Protein AF-A0A7R9EFZ7-F1 (afdb_monomer_lite)

Secondary structure (DSSP, 8-state):
--EEEEETTTEEEEEETTEEEEEETTTTEEEEEEE--SS----EEEE-GGGEEEEEETTEEEEEEEEEE-SSSSS-EEEEEEEEEEE-SS-EEEEEEE--SSSS-EEEEEETTSEEEEEETTEEEEEEEBSS--TT--SEEEEE-SSGGG-EEEEE-TTS-EEEEE--S-S--SSBPEEEEE---SS--

InterPro domains:
  IPR015943 WD40/YVTN repeat-like-containing domain superfamily [G3DSA:2.130.10.10] (2-189)
  IPR036322 WD40-repeat-containing domain superfamily [SSF50978] (9-189)
  IPR051973 tRNA Anticodon Loop Methyltransferase Regulator [PTHR14344] (11-189)

Foldseek 3Di:
DWEWDDDPQFWIWIWDAQKIWIAGPVVRDTQDIDRRDDRWTWPDWDA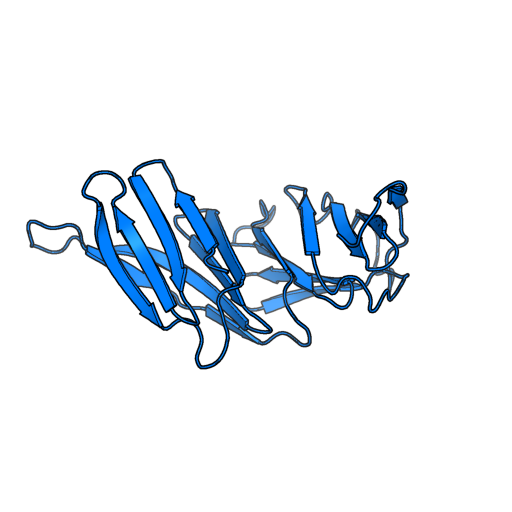DPQQKIWTFTWQKIKIWHWDFPDDDDPDTHIDTHPIAMDGHPAGWADKDWAPDPDDFTWMWTAGLQRKIFIDTSNDTDDIEHAPPSQNFLNHHKDWDDHHQQAIWIWRWGQVQKTFIWHPHDDPCPNHTYTDDIDHDGPGTD

Sequence (189 aa):
MVCYFLMNTRFGFTGNGGHIQIFDVVSSKILLEEEIFQGQRVHGIVPGPERRLAVFGGRMVSCFKLVSATENCKSASLQLCERLSLWMSDWVLALKWLEGSLGGVEMALVTSSNTVYLWKSGLELKRVPCRERCTFARYSACVSGKSWSDLVVLAGTVFREIVVWVIGEGEDVEDRPVLHRLTGHEASI

Radius of gyration: 17.7 Å; chains: 1; bounding box: 48×35×56 Å

Organism: NCBI:txid170555

Structure (mmCIF, N/CA/C/O backbone):
data_AF-A0A7R9EFZ7-F1
#
_entry.id   AF-A0A7R9EFZ7-F1
#
loop_
_atom_site.group_PDB
_atom_site.id
_atom_site.type_symbol
_atom_site.label_atom_id
_atom_site.label_alt_id
_atom_site.label_comp_id
_atom_site.label_asym_id
_atom_site.label_entity_id
_atom_site.label_seq_id
_atom_site.pdbx_PDB_ins_code
_atom_site.Cartn_x
_atom_site.Cartn_y
_atom_site.Cartn_z
_atom_site.occupancy
_atom_site.B_iso_or_equiv
_atom_site.auth_seq_id
_atom_site.auth_comp_id
_atom_site.auth_asym_id
_atom_site.auth_atom_id
_atom_site.pdbx_PDB_model_num
ATOM 1 N N . MET A 1 1 ? -11.626 12.912 -3.211 1.00 42.66 1 MET A N 1
ATOM 2 C CA . MET A 1 1 ? -11.827 11.485 -3.509 1.00 42.66 1 MET A CA 1
ATOM 3 C C . MET A 1 1 ? -12.066 10.808 -2.177 1.00 42.66 1 MET A C 1
ATOM 5 O O . MET A 1 1 ? -11.297 11.071 -1.263 1.00 42.66 1 MET A O 1
ATOM 9 N N . VAL A 1 2 ? -13.171 10.081 -2.040 1.00 46.88 2 VAL A N 1
ATOM 10 C CA . VAL A 1 2 ? -13.465 9.265 -0.856 1.00 46.88 2 VAL A CA 1
ATOM 11 C C . VAL A 1 2 ? -13.185 7.831 -1.275 1.00 46.88 2 VAL A C 1
ATOM 13 O O . VAL A 1 2 ? -13.711 7.391 -2.298 1.00 46.88 2 VAL A O 1
ATOM 16 N N . CYS A 1 3 ? -12.298 7.143 -0.565 1.00 57.91 3 CYS A N 1
ATOM 17 C CA . CYS A 1 3 ? -11.919 5.776 -0.913 1.00 57.91 3 CYS A CA 1
ATOM 18 C C . CYS A 1 3 ? -12.747 4.810 -0.078 1.00 57.91 3 CYS A C 1
ATOM 20 O O . CYS A 1 3 ? -12.689 4.887 1.146 1.00 57.91 3 CYS A O 1
ATOM 22 N N . TYR A 1 4 ? -13.492 3.921 -0.736 1.00 55.97 4 TYR A N 1
ATOM 23 C CA . TYR A 1 4 ? -14.343 2.928 -0.085 1.00 55.97 4 TYR A CA 1
ATOM 24 C C . TYR A 1 4 ? -13.805 1.519 -0.310 1.00 55.97 4 TYR A C 1
ATOM 26 O O . TYR A 1 4 ? -13.365 1.187 -1.410 1.00 55.97 4 TYR A O 1
ATOM 34 N N . PHE A 1 5 ? -13.885 0.678 0.716 1.00 60.03 5 PHE A N 1
ATOM 35 C CA . PHE A 1 5 ? -13.549 -0.737 0.609 1.00 60.03 5 PHE A CA 1
ATOM 36 C C . PHE A 1 5 ? -14.509 -1.594 1.447 1.00 60.03 5 PHE A C 1
ATOM 38 O O . PHE A 1 5 ? -14.927 -1.178 2.525 1.00 60.03 5 PHE A O 1
ATOM 45 N N . LEU A 1 6 ? -14.854 -2.797 0.974 1.00 54.59 6 LEU A N 1
ATOM 46 C CA . LEU A 1 6 ? -15.732 -3.747 1.669 1.00 54.59 6 LEU A CA 1
ATOM 47 C C . LEU A 1 6 ? -14.953 -5.002 2.073 1.00 54.59 6 LEU A C 1
ATOM 49 O O . LEU A 1 6 ? -14.480 -5.739 1.213 1.00 54.59 6 LEU A O 1
ATOM 53 N N . MET A 1 7 ? -14.865 -5.287 3.374 1.00 55.72 7 MET A N 1
ATOM 54 C CA . MET A 1 7 ? -14.265 -6.528 3.877 1.00 55.72 7 MET A CA 1
ATOM 55 C C . MET A 1 7 ? -15.364 -7.486 4.352 1.00 55.72 7 MET A C 1
ATOM 57 O O . MET A 1 7 ? -16.178 -7.143 5.212 1.00 55.72 7 MET A O 1
ATOM 61 N N . ASN A 1 8 ? -15.378 -8.705 3.803 1.00 55.97 8 ASN A N 1
ATOM 62 C CA . ASN A 1 8 ? -16.259 -9.808 4.217 1.00 55.97 8 ASN A CA 1
ATOM 63 C C . ASN A 1 8 ? -17.759 -9.453 4.306 1.00 55.97 8 ASN A C 1
ATOM 65 O O . ASN A 1 8 ? -18.466 -9.976 5.164 1.00 55.97 8 ASN A O 1
ATOM 69 N N . THR A 1 9 ? -18.265 -8.574 3.433 1.00 60.78 9 THR A N 1
ATOM 70 C CA . THR A 1 9 ? -19.697 -8.207 3.276 1.00 60.78 9 THR A CA 1
ATOM 71 C C . THR A 1 9 ? -20.402 -7.552 4.475 1.00 60.78 9 THR A C 1
ATOM 73 O O . THR A 1 9 ? -21.550 -7.141 4.338 1.00 60.78 9 THR A O 1
ATOM 76 N N . ARG A 1 10 ? -19.731 -7.386 5.625 1.00 72.94 10 ARG A N 1
ATOM 77 C CA . ARG A 1 10 ? -20.314 -6.771 6.833 1.00 72.94 10 ARG A CA 1
ATOM 78 C C . ARG A 1 10 ? -19.683 -5.435 7.211 1.00 72.94 10 ARG A C 1
ATOM 80 O O . ARG A 1 10 ? -20.385 -4.577 7.728 1.00 72.94 10 ARG A O 1
ATOM 87 N N . PHE A 1 11 ? -18.390 -5.239 6.955 1.00 79.69 11 PHE A N 1
ATOM 88 C CA . PHE A 1 11 ? -17.694 -4.004 7.324 1.00 79.69 11 PHE A CA 1
ATOM 89 C C . PHE A 1 11 ? -17.284 -3.214 6.083 1.00 79.69 11 PHE A C 1
ATOM 91 O O . PHE A 1 11 ? -16.647 -3.752 5.171 1.00 79.69 11 PHE A O 1
ATOM 98 N N . GLY A 1 12 ? -17.652 -1.937 6.069 1.00 84.38 12 GLY A N 1
ATOM 99 C CA . GLY A 1 12 ? -17.217 -0.953 5.092 1.00 84.38 12 GLY A CA 1
ATOM 100 C C . GLY A 1 12 ? -16.172 -0.023 5.696 1.00 84.38 12 GLY A C 1
ATOM 101 O O . GLY A 1 12 ? -16.269 0.366 6.858 1.00 84.38 12 GLY A O 1
ATOM 102 N N . PHE A 1 13 ? -15.170 0.324 4.901 1.00 86.88 13 PHE A N 1
ATOM 103 C CA . PHE A 1 13 ? -14.102 1.251 5.254 1.00 86.88 13 PHE A CA 1
ATOM 104 C C . PHE A 1 13 ? -14.206 2.460 4.343 1.00 86.88 13 PHE A C 1
ATOM 106 O O . PHE A 1 13 ? -14.414 2.302 3.139 1.00 86.88 13 PHE A O 1
ATOM 113 N N . THR A 1 14 ? -14.043 3.652 4.902 1.00 88.69 14 THR A N 1
ATOM 114 C CA . THR A 1 14 ? -14.005 4.899 4.141 1.00 88.69 14 THR A CA 1
ATOM 115 C C . THR A 1 14 ? -12.869 5.791 4.620 1.00 88.69 14 THR A C 1
ATOM 117 O O . THR A 1 14 ? -12.623 5.901 5.819 1.00 88.69 14 THR A O 1
ATOM 120 N N . GLY A 1 15 ? -12.159 6.413 3.680 1.00 87.00 15 GLY A N 1
ATOM 121 C CA . GLY A 1 15 ? -11.160 7.443 3.961 1.00 87.00 15 GLY A CA 1
ATOM 122 C C . GLY A 1 15 ? -11.726 8.836 3.696 1.00 87.00 15 GLY A C 1
ATOM 123 O O . GLY A 1 15 ? -12.055 9.147 2.550 1.00 87.00 15 GLY A O 1
ATOM 124 N N . ASN A 1 16 ? -11.809 9.685 4.725 1.00 86.56 16 ASN A N 1
ATOM 125 C CA . ASN A 1 16 ? -12.244 11.078 4.606 1.00 86.56 16 ASN A CA 1
ATOM 126 C C . ASN A 1 16 ? -11.148 12.030 5.101 1.00 86.56 16 ASN A C 1
ATOM 128 O O . ASN A 1 16 ? -10.863 12.129 6.295 1.00 86.56 16 ASN A O 1
ATOM 132 N N . GLY A 1 17 ? -10.499 12.733 4.169 1.00 87.81 17 GLY A N 1
ATOM 133 C CA . GLY A 1 17 ? -9.306 13.507 4.501 1.00 87.81 17 GLY A CA 1
ATOM 134 C C . GLY A 1 17 ? -8.240 12.580 5.086 1.00 87.81 17 GLY A C 1
ATOM 135 O O . GLY A 1 17 ? -7.936 11.560 4.477 1.00 87.81 17 GLY A O 1
ATOM 136 N N . GLY A 1 18 ? -7.691 12.920 6.250 1.00 88.19 18 GLY A N 1
ATOM 137 C CA . GLY A 1 18 ? -6.741 12.077 6.987 1.00 88.19 18 GLY A CA 1
ATOM 138 C C . GLY A 1 18 ? -7.370 11.037 7.920 1.00 88.19 18 GLY A C 1
ATOM 139 O O . GLY A 1 18 ? -6.641 10.339 8.622 1.00 88.19 18 GLY A O 1
ATOM 140 N N . HIS A 1 19 ? -8.698 10.925 7.945 1.00 90.25 19 HIS A N 1
ATOM 141 C CA . HIS A 1 19 ? -9.425 10.043 8.854 1.00 90.25 19 HIS A CA 1
ATOM 142 C C . HIS A 1 19 ? -9.866 8.770 8.140 1.00 90.25 19 HIS A C 1
ATOM 144 O O . HIS A 1 19 ? -10.190 8.792 6.948 1.00 90.25 19 HIS A O 1
ATOM 150 N N . ILE A 1 20 ? -9.918 7.671 8.887 1.00 90.81 20 ILE A N 1
ATOM 151 C CA . ILE A 1 20 ? -10.590 6.445 8.471 1.00 90.81 20 ILE A CA 1
ATOM 152 C C . ILE A 1 20 ? -11.848 6.253 9.308 1.00 90.81 20 ILE A C 1
ATOM 154 O O . ILE A 1 20 ? -11.827 6.435 10.524 1.00 90.81 20 ILE A O 1
ATOM 158 N N . GLN A 1 21 ? -12.936 5.858 8.658 1.00 89.44 21 GLN A N 1
ATOM 159 C CA . GLN A 1 21 ? -14.150 5.428 9.338 1.00 89.44 21 GLN A CA 1
ATOM 160 C C . GLN A 1 21 ? -14.466 3.991 8.933 1.00 89.44 21 GLN A C 1
ATOM 162 O O . GLN A 1 21 ? -14.365 3.617 7.761 1.00 89.44 21 GLN A O 1
ATOM 167 N N . ILE A 1 22 ? -14.855 3.186 9.916 1.00 87.88 22 ILE A N 1
ATOM 168 C CA . ILE A 1 22 ? -15.321 1.815 9.731 1.00 87.88 22 ILE A CA 1
ATOM 169 C C . ILE A 1 22 ? -16.792 1.789 10.105 1.00 87.88 22 ILE A C 1
ATOM 171 O O . ILE A 1 22 ? -17.162 2.207 11.202 1.00 87.88 22 ILE A O 1
ATOM 175 N N . PHE A 1 23 ? -17.633 1.281 9.216 1.00 86.38 23 PHE A N 1
ATOM 176 C CA . PHE A 1 23 ? -19.066 1.163 9.440 1.00 86.38 23 PHE A CA 1
ATOM 177 C C . PHE A 1 23 ? -19.543 -0.267 9.209 1.00 86.38 23 PHE A C 1
ATOM 179 O O . PHE A 1 23 ? -18.989 -1.016 8.403 1.00 86.38 23 PHE A O 1
ATOM 186 N N . ASP A 1 24 ? -20.583 -0.655 9.935 1.00 83.81 24 ASP A N 1
ATOM 187 C CA . ASP A 1 24 ? -21.330 -1.872 9.649 1.00 83.81 24 ASP A CA 1
ATOM 188 C C . ASP A 1 24 ? -22.277 -1.593 8.483 1.00 83.81 24 ASP A C 1
ATOM 190 O O . ASP A 1 24 ? -23.144 -0.724 8.567 1.00 83.81 24 ASP A O 1
ATOM 194 N N . VAL A 1 25 ? -22.105 -2.329 7.390 1.00 83.19 25 VAL A N 1
ATOM 195 C CA . VAL A 1 25 ? -22.898 -2.177 6.165 1.00 83.19 25 VAL A CA 1
ATOM 196 C C . VAL A 1 25 ? -24.367 -2.504 6.430 1.00 83.19 25 VAL A C 1
ATOM 198 O O . VAL A 1 25 ? -25.248 -1.872 5.856 1.00 83.19 25 VAL A O 1
ATOM 201 N N . VAL A 1 26 ? -24.646 -3.457 7.324 1.00 82.19 26 VAL A N 1
ATOM 202 C CA . VAL A 1 26 ? -26.013 -3.923 7.591 1.00 82.19 26 VAL A CA 1
ATOM 203 C C . VAL A 1 26 ? -26.770 -2.919 8.452 1.00 82.19 26 VAL A C 1
ATOM 205 O O . VAL A 1 26 ? -27.906 -2.571 8.144 1.00 82.19 26 VAL A O 1
ATOM 208 N N . SER A 1 27 ? -26.151 -2.433 9.530 1.00 80.75 27 SER A N 1
ATOM 209 C CA . SER A 1 27 ? -26.792 -1.463 10.426 1.00 80.75 27 SER A CA 1
ATOM 210 C C . SER A 1 27 ? -26.603 -0.004 9.998 1.00 80.75 27 SER A C 1
ATOM 212 O O . SER A 1 27 ? -27.230 0.877 10.583 1.00 80.75 27 SER A O 1
ATOM 214 N N . SER A 1 28 ? -25.758 0.259 8.992 1.00 80.75 28 SER A N 1
ATOM 215 C CA . SER A 1 28 ? -25.349 1.602 8.547 1.00 80.75 28 SER A CA 1
ATOM 216 C C . SER A 1 28 ? -24.788 2.480 9.675 1.00 80.75 28 SER A C 1
ATOM 218 O O . SER A 1 28 ? -24.820 3.708 9.597 1.00 80.75 28 SER A O 1
ATOM 220 N N . LYS A 1 29 ? -24.282 1.863 10.751 1.00 84.25 29 LYS A N 1
ATOM 221 C CA . LYS A 1 29 ? -23.704 2.566 11.900 1.00 84.25 29 LYS A CA 1
ATOM 222 C C . LYS A 1 29 ? -22.192 2.630 11.777 1.00 84.25 29 LYS A C 1
ATOM 224 O O . LYS A 1 29 ? -21.545 1.624 11.486 1.00 84.25 29 LYS A O 1
ATOM 229 N N . ILE A 1 30 ? -21.637 3.804 12.066 1.00 84.94 30 ILE A N 1
ATOM 230 C CA . ILE A 1 30 ? -20.195 3.982 12.238 1.00 84.94 30 ILE A CA 1
ATOM 231 C C . ILE A 1 30 ? -19.791 3.267 13.528 1.00 84.94 30 ILE A C 1
ATOM 233 O O . ILE A 1 30 ? -20.359 3.510 14.592 1.00 84.94 30 ILE A O 1
ATOM 237 N N . LEU A 1 31 ? -18.842 2.347 13.406 1.00 86.19 31 LEU A N 1
ATOM 238 C CA . LEU A 1 31 ? -18.291 1.562 14.506 1.00 86.19 31 LEU A CA 1
ATOM 239 C C . LEU A 1 31 ? -16.998 2.169 15.047 1.00 86.19 31 LEU A C 1
ATOM 241 O O . LEU A 1 31 ? -16.704 2.013 16.229 1.00 86.19 31 LEU A O 1
ATOM 245 N N . LEU A 1 32 ? -16.224 2.819 14.177 1.00 87.12 32 LEU A N 1
ATOM 246 C CA . LEU A 1 32 ? -14.952 3.444 14.511 1.00 87.12 32 LEU A CA 1
ATOM 247 C C . LEU A 1 32 ? -14.705 4.640 13.594 1.00 87.12 32 LEU A C 1
ATOM 249 O O . LEU A 1 32 ? -14.965 4.562 12.394 1.00 87.12 32 LEU A O 1
ATOM 253 N N . GLU A 1 33 ? -14.139 5.700 14.154 1.00 90.44 33 GLU A N 1
ATOM 254 C CA . GLU A 1 33 ? -13.560 6.823 13.426 1.00 90.44 33 GLU A CA 1
ATOM 255 C C . GLU A 1 33 ? -12.230 7.191 14.085 1.00 90.44 33 GLU A C 1
ATOM 257 O O . GLU A 1 33 ? -12.174 7.373 15.301 1.00 90.44 33 GLU A O 1
ATOM 262 N N . GLU A 1 34 ? -11.157 7.255 13.298 1.00 89.75 34 GLU A N 1
ATOM 263 C CA . GLU A 1 34 ? -9.815 7.542 13.807 1.00 89.75 34 GLU A CA 1
ATOM 264 C C . GLU A 1 34 ? -9.014 8.395 12.816 1.00 89.75 34 GLU A C 1
ATOM 266 O O . GLU A 1 34 ? -9.059 8.181 11.600 1.00 89.75 34 GLU A O 1
ATOM 271 N N . GLU A 1 35 ? -8.258 9.365 13.335 1.00 91.06 35 GLU A N 1
ATOM 272 C CA . GLU A 1 35 ? -7.315 10.148 12.538 1.00 91.06 35 GLU A CA 1
ATOM 273 C C . GLU A 1 35 ? -6.034 9.341 12.284 1.00 91.06 35 GLU A C 1
ATOM 275 O O . GLU A 1 35 ? -5.225 9.074 13.179 1.00 91.06 35 GLU A O 1
ATOM 280 N N . ILE A 1 36 ? -5.826 8.964 11.024 1.00 90.94 36 ILE A N 1
ATOM 281 C CA . ILE A 1 36 ? -4.653 8.201 10.603 1.00 90.94 36 ILE A CA 1
ATOM 282 C C . ILE A 1 36 ? -3.529 9.141 10.175 1.00 90.94 36 ILE A C 1
ATOM 284 O O . ILE A 1 36 ? -2.375 8.928 10.541 1.00 90.94 36 ILE A O 1
ATOM 288 N N . PHE A 1 37 ? -3.843 10.200 9.435 1.00 89.50 37 PHE A N 1
ATOM 289 C CA . PHE A 1 37 ? -2.849 11.082 8.838 1.00 89.50 37 PHE A CA 1
ATOM 290 C C . PHE A 1 37 ? -3.097 12.545 9.190 1.00 89.50 37 PHE A C 1
ATOM 292 O O . PHE A 1 37 ? -4.068 13.143 8.735 1.00 89.50 37 PHE A O 1
ATOM 299 N N . GLN A 1 38 ? -2.148 13.163 9.893 1.00 84.06 38 GLN A N 1
ATOM 300 C CA . GLN A 1 38 ? -2.175 14.606 10.118 1.00 84.06 38 GLN A CA 1
ATOM 301 C C . GLN A 1 38 ? -1.754 15.340 8.838 1.00 84.06 38 GLN A C 1
ATOM 303 O O . GLN A 1 38 ? -0.616 15.237 8.381 1.00 84.06 38 GLN A O 1
ATOM 308 N N . GLY A 1 39 ? -2.693 16.063 8.223 1.00 82.25 39 GLY A N 1
ATOM 309 C CA . GLY A 1 39 ? -2.424 16.925 7.065 1.00 82.25 39 GLY A CA 1
ATOM 310 C C . GLY A 1 39 ? -2.213 16.212 5.721 1.00 82.25 39 GLY A C 1
ATOM 311 O O . GLY A 1 39 ? -1.873 16.873 4.740 1.00 82.25 39 GLY A O 1
ATOM 312 N N . GLN A 1 40 ? -2.428 14.895 5.631 1.00 83.94 40 GLN A N 1
ATOM 313 C CA . GLN A 1 40 ? -2.447 14.154 4.359 1.00 83.94 40 GLN A CA 1
ATOM 314 C C . GLN A 1 40 ? -3.792 13.458 4.174 1.00 83.94 40 GLN A C 1
ATOM 316 O O . GLN A 1 40 ? -4.447 13.083 5.142 1.00 83.94 40 GLN A O 1
ATOM 321 N N . ARG A 1 41 ? -4.209 13.279 2.918 1.00 88.06 41 ARG A N 1
ATOM 322 C CA . ARG A 1 41 ? -5.448 12.565 2.601 1.00 88.06 41 ARG A CA 1
ATOM 323 C C . ARG A 1 41 ? -5.173 11.078 2.423 1.00 88.06 41 ARG A C 1
ATOM 325 O O . ARG A 1 41 ? -4.174 10.711 1.814 1.00 88.06 41 ARG A O 1
ATOM 332 N N . VAL A 1 42 ? -6.083 10.237 2.897 1.00 89.81 42 VAL A N 1
ATOM 333 C CA . VAL A 1 42 ? -6.114 8.809 2.589 1.00 89.81 42 VAL A CA 1
ATOM 334 C C . VAL A 1 42 ? -6.379 8.642 1.093 1.00 89.81 42 VAL A C 1
ATOM 336 O O . VAL A 1 42 ? -7.365 9.157 0.567 1.00 89.81 42 VAL A O 1
ATOM 339 N N . HIS A 1 43 ? -5.476 7.948 0.406 1.00 88.81 43 HIS A N 1
ATOM 340 C CA . HIS A 1 43 ? -5.564 7.639 -1.023 1.00 88.81 43 HIS A CA 1
ATOM 341 C C . HIS A 1 43 ? -5.982 6.190 -1.268 1.00 88.81 43 HIS A C 1
ATOM 343 O O . HIS A 1 43 ? -6.624 5.902 -2.272 1.00 88.81 43 HIS A O 1
ATOM 349 N N . GLY A 1 44 ? -5.659 5.278 -0.353 1.00 88.31 44 GLY A N 1
ATOM 350 C CA . GLY A 1 44 ? -6.049 3.883 -0.481 1.00 88.31 44 GLY A CA 1
ATOM 351 C C . GLY A 1 44 ? -6.114 3.165 0.856 1.00 88.31 44 GLY A C 1
ATOM 352 O O . GLY A 1 44 ? -5.405 3.500 1.806 1.00 88.31 44 GLY A O 1
ATOM 353 N N . ILE A 1 45 ? -7.002 2.176 0.905 1.00 91.50 45 ILE A N 1
ATOM 354 C CA . ILE A 1 45 ? -7.227 1.287 2.040 1.00 91.50 45 ILE A CA 1
ATOM 355 C C . ILE A 1 45 ? -7.169 -0.135 1.486 1.00 91.50 45 ILE A C 1
ATOM 357 O O . ILE A 1 45 ? -7.900 -0.463 0.553 1.00 91.50 45 ILE A O 1
ATOM 361 N N . VAL A 1 46 ? -6.290 -0.966 2.039 1.00 90.56 46 VAL A N 1
ATOM 362 C CA . VAL A 1 46 ? -6.020 -2.319 1.551 1.00 90.56 46 VAL A CA 1
ATOM 363 C C . VAL A 1 46 ? -6.122 -3.291 2.727 1.00 90.56 46 VAL A C 1
ATOM 365 O O . VAL A 1 46 ? -5.248 -3.277 3.604 1.00 90.56 46 VAL A O 1
ATOM 368 N N . PRO A 1 47 ? -7.159 -4.143 2.794 1.00 88.12 47 PRO A N 1
ATOM 369 C CA . PRO A 1 47 ? -7.211 -5.186 3.810 1.00 88.12 47 PRO A CA 1
ATOM 370 C C . PRO A 1 47 ? -6.133 -6.233 3.546 1.00 88.12 47 PRO A C 1
ATOM 372 O O . PRO A 1 47 ? -5.816 -6.560 2.402 1.00 88.12 47 PRO A O 1
ATOM 375 N N . GLY A 1 48 ? -5.591 -6.766 4.625 1.00 85.62 48 GLY A N 1
ATOM 376 C CA . GLY A 1 48 ? -4.559 -7.783 4.612 1.00 85.62 48 GLY A CA 1
ATOM 377 C C . GLY A 1 48 ? -4.979 -9.051 5.340 1.00 85.62 48 GLY A C 1
ATOM 378 O O . GLY A 1 48 ? -6.096 -9.152 5.865 1.00 85.62 48 GLY A O 1
ATO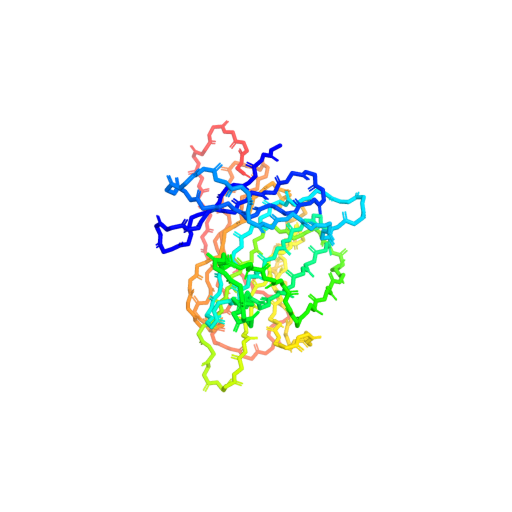M 379 N N . PRO A 1 49 ? -4.067 -10.032 5.396 1.00 83.88 49 PRO A N 1
ATOM 380 C CA . PRO A 1 49 ? -4.262 -11.234 6.193 1.00 83.88 49 PRO A CA 1
ATOM 381 C C . PRO A 1 49 ? -4.423 -10.892 7.684 1.00 83.88 49 PRO A C 1
ATOM 383 O O . PRO A 1 49 ? -4.058 -9.810 8.140 1.00 83.88 49 PRO A O 1
ATOM 386 N N . GLU A 1 50 ? -4.994 -11.821 8.456 1.00 82.62 50 GLU A N 1
ATOM 387 C CA . GLU A 1 50 ? -5.113 -11.710 9.923 1.00 82.62 50 GLU A CA 1
ATOM 388 C C . GLU A 1 50 ? -5.836 -10.443 10.424 1.00 82.62 50 GLU A C 1
ATOM 390 O O . GLU A 1 50 ? -5.522 -9.910 11.489 1.00 82.62 50 GLU A O 1
ATOM 395 N N . ARG A 1 51 ? -6.825 -9.954 9.659 1.00 83.50 51 ARG A N 1
ATOM 396 C CA . ARG A 1 51 ? -7.560 -8.705 9.947 1.00 83.50 51 ARG A CA 1
ATOM 397 C C . ARG A 1 51 ? -6.654 -7.473 9.997 1.00 83.50 51 ARG A C 1
ATOM 399 O O . ARG A 1 51 ? -6.970 -6.495 10.677 1.00 83.50 51 ARG A O 1
ATOM 406 N N . ARG A 1 52 ? -5.526 -7.503 9.290 1.00 87.50 52 ARG A N 1
ATOM 407 C CA . ARG A 1 52 ? -4.694 -6.318 9.120 1.00 87.50 52 ARG A CA 1
ATOM 408 C C . ARG A 1 52 ? -5.307 -5.379 8.097 1.00 87.50 52 ARG A C 1
ATOM 410 O O . ARG A 1 52 ? -6.013 -5.795 7.182 1.00 87.50 52 ARG A O 1
ATOM 417 N N . LEU A 1 53 ? -5.030 -4.101 8.270 1.00 89.81 53 LEU A N 1
ATOM 418 C CA . LEU A 1 53 ? -5.479 -3.037 7.394 1.00 89.81 53 LEU A CA 1
ATOM 419 C C . LEU A 1 53 ? -4.298 -2.124 7.122 1.00 89.81 53 LEU A C 1
ATOM 421 O O . LEU A 1 53 ? -3.677 -1.638 8.064 1.00 89.81 53 LEU A O 1
ATOM 425 N N . ALA A 1 54 ? -3.993 -1.895 5.852 1.00 91.12 54 ALA A N 1
ATOM 426 C CA . ALA A 1 54 ? -3.015 -0.905 5.445 1.00 91.12 54 ALA A CA 1
ATOM 427 C C . ALA A 1 54 ? -3.749 0.278 4.834 1.00 91.12 54 ALA A C 1
ATOM 429 O O . ALA A 1 54 ? -4.668 0.122 4.033 1.00 91.12 54 ALA A O 1
ATOM 430 N N . VAL A 1 55 ? -3.330 1.468 5.222 1.00 92.69 55 VAL A N 1
ATOM 431 C CA . VAL A 1 55 ? -3.860 2.741 4.760 1.00 92.69 55 VAL A CA 1
ATOM 432 C C . VAL A 1 55 ? -2.677 3.527 4.231 1.00 92.69 55 VAL A C 1
ATOM 434 O O . VAL A 1 55 ? -1.645 3.603 4.893 1.00 92.69 55 VAL A O 1
ATOM 437 N N . PHE A 1 56 ? -2.796 4.102 3.042 1.00 92.56 56 PHE A N 1
ATOM 438 C CA . PHE A 1 56 ? -1.743 4.938 2.474 1.00 92.56 56 PHE A CA 1
ATOM 439 C C . PHE A 1 56 ? -2.312 6.239 1.923 1.00 92.56 56 PHE A C 1
ATOM 441 O O . PHE A 1 56 ? -3.471 6.311 1.506 1.00 92.56 56 PHE A O 1
ATOM 448 N N . GLY A 1 57 ? -1.502 7.290 1.969 1.00 90.00 57 GLY A N 1
ATOM 449 C CA . GLY A 1 57 ? -1.910 8.643 1.623 1.00 90.00 57 GLY A CA 1
ATOM 450 C C . GLY A 1 57 ? -0.713 9.572 1.508 1.00 90.00 57 GLY A C 1
ATOM 451 O O . GLY A 1 57 ? 0.076 9.697 2.446 1.00 90.00 57 GLY A O 1
ATOM 452 N N . GLY A 1 58 ? -0.551 10.210 0.347 1.00 88.62 58 GLY A N 1
ATOM 453 C CA . GLY A 1 58 ? 0.648 10.993 0.050 1.00 88.62 58 GLY A CA 1
ATOM 454 C C . GLY A 1 58 ? 1.914 10.156 0.253 1.00 88.62 58 GLY A C 1
ATOM 455 O O . GLY A 1 58 ? 2.105 9.152 -0.424 1.00 88.62 58 GLY A O 1
ATOM 456 N N . ARG A 1 59 ? 2.766 10.555 1.202 1.00 91.38 59 ARG A N 1
ATOM 457 C CA . ARG A 1 59 ? 4.026 9.865 1.553 1.00 91.38 59 ARG A CA 1
ATOM 458 C C . ARG A 1 59 ? 3.912 8.965 2.784 1.00 91.38 59 ARG A C 1
ATOM 460 O O . ARG A 1 59 ? 4.920 8.428 3.230 1.00 91.38 59 ARG A O 1
ATOM 467 N N . MET A 1 60 ? 2.723 8.834 3.363 1.00 91.75 60 MET A N 1
ATOM 468 C CA . MET A 1 60 ? 2.514 8.072 4.588 1.00 91.75 60 MET A CA 1
ATOM 469 C C . MET A 1 60 ? 1.839 6.735 4.309 1.00 91.75 60 MET A C 1
ATOM 471 O O . MET A 1 60 ? 0.912 6.643 3.501 1.00 91.75 60 MET A O 1
ATOM 475 N N . VAL A 1 61 ? 2.290 5.709 5.024 1.00 92.50 61 VAL A N 1
ATOM 476 C CA . VAL A 1 61 ? 1.658 4.389 5.082 1.00 92.50 61 VAL A CA 1
ATOM 477 C C . VAL A 1 61 ? 1.462 4.035 6.545 1.00 92.50 61 VAL A C 1
ATOM 479 O O . VAL A 1 61 ? 2.412 4.088 7.318 1.00 92.50 61 VAL A O 1
ATOM 482 N N . SER A 1 62 ? 0.254 3.652 6.933 1.00 91.94 62 SER A N 1
ATOM 483 C CA . SER A 1 62 ? -0.042 3.155 8.271 1.00 91.94 62 SER A CA 1
ATOM 484 C C . SER A 1 62 ? -0.711 1.792 8.193 1.00 91.94 62 SER A C 1
ATOM 486 O O . SER A 1 62 ? -1.656 1.594 7.436 1.00 91.94 62 SER A O 1
ATOM 488 N N . CYS A 1 63 ? -0.216 0.849 8.984 1.00 91.31 63 CYS A N 1
ATOM 489 C CA . CYS A 1 63 ? -0.755 -0.495 9.111 1.00 91.31 63 CYS A CA 1
ATOM 490 C C . CYS A 1 63 ? -1.302 -0.707 10.515 1.00 91.31 63 CYS A C 1
ATOM 492 O O . CYS A 1 63 ? -0.707 -0.258 11.492 1.00 91.31 63 CYS A O 1
ATOM 494 N N . PHE A 1 64 ? -2.410 -1.427 10.594 1.00 90.50 64 PHE A N 1
ATOM 495 C CA . PHE A 1 64 ? -3.143 -1.690 11.822 1.00 90.50 64 PHE A CA 1
ATOM 496 C C . PHE A 1 64 ? -3.612 -3.133 11.844 1.00 90.50 64 PHE A C 1
ATOM 498 O O . PHE A 1 64 ? -3.775 -3.763 10.796 1.00 90.50 64 PHE A O 1
ATOM 505 N N . LYS A 1 65 ? -3.903 -3.636 13.036 1.00 88.19 65 LYS A N 1
ATOM 506 C CA . LYS A 1 65 ? -4.659 -4.864 13.245 1.00 88.19 65 LYS A CA 1
ATOM 507 C C . LYS A 1 65 ? -6.035 -4.507 13.780 1.00 88.19 65 LYS A C 1
ATOM 509 O O . LYS A 1 65 ? -6.149 -3.839 14.805 1.00 88.19 65 LYS A O 1
ATOM 514 N N . LEU A 1 66 ? -7.072 -4.957 13.085 1.00 86.44 66 LEU A N 1
ATOM 515 C CA . LEU A 1 66 ? -8.449 -4.748 13.500 1.00 86.44 66 LEU A CA 1
ATOM 516 C C . LEU A 1 66 ? -8.831 -5.791 14.555 1.00 86.44 66 LEU A C 1
ATOM 518 O O . LEU A 1 66 ? -8.924 -6.990 14.267 1.00 86.44 66 LEU A O 1
ATOM 522 N N . VAL A 1 67 ? -9.075 -5.325 15.775 1.00 85.12 67 VAL A N 1
ATOM 523 C CA . VAL A 1 67 ? -9.472 -6.157 16.912 1.00 85.12 67 VAL A CA 1
ATOM 524 C C . VAL A 1 67 ? -10.918 -5.843 17.278 1.00 85.12 67 VAL A C 1
ATOM 526 O O . VAL A 1 67 ? -11.341 -4.689 17.291 1.00 85.12 67 VAL A O 1
ATOM 529 N N . SER A 1 68 ? -11.697 -6.890 17.553 1.00 79.31 68 SER A N 1
ATOM 530 C CA . SER A 1 68 ? -13.016 -6.728 18.160 1.00 79.31 68 SER A CA 1
ATOM 531 C C . SER A 1 68 ? -12.808 -6.644 19.663 1.00 79.31 68 SER A C 1
ATOM 533 O O . SER A 1 68 ? -12.382 -7.624 20.269 1.00 79.31 68 SER A O 1
ATOM 535 N N . ALA A 1 69 ? -13.100 -5.497 20.260 1.00 64.31 69 ALA A N 1
ATOM 536 C CA . ALA A 1 69 ? -13.134 -5.362 21.703 1.00 64.31 69 ALA A CA 1
ATOM 537 C C . ALA A 1 69 ? -14.434 -6.010 22.200 1.00 64.31 69 ALA A C 1
ATOM 539 O O . ALA A 1 69 ? -15.519 -5.434 22.141 1.00 64.31 69 ALA A O 1
ATOM 540 N N . THR A 1 70 ? -14.338 -7.265 22.629 1.00 56.25 70 THR A N 1
ATOM 541 C CA . THR A 1 70 ? -15.402 -7.937 23.378 1.00 56.25 70 THR A CA 1
ATOM 542 C C . THR A 1 70 ? -14.928 -8.165 24.797 1.00 56.25 70 THR A C 1
ATOM 544 O O . THR A 1 70 ? -14.502 -9.261 25.141 1.00 56.25 70 THR A O 1
ATOM 547 N N . GLU A 1 71 ? -15.039 -7.129 25.620 1.00 45.47 71 GLU A N 1
ATOM 548 C CA . GLU A 1 71 ? -15.038 -7.279 27.070 1.00 45.47 71 GLU A CA 1
ATOM 549 C C . GLU A 1 71 ? -16.310 -6.605 27.613 1.00 45.47 71 GLU A C 1
ATOM 551 O O . GLU A 1 71 ? -16.459 -5.388 27.645 1.00 45.47 71 GLU A O 1
ATOM 556 N N . ASN A 1 72 ? -17.277 -7.451 27.978 1.00 42.44 72 ASN A N 1
ATOM 557 C CA . ASN A 1 72 ? -18.424 -7.183 28.856 1.00 42.44 72 ASN A CA 1
ATOM 558 C C . ASN A 1 72 ? -19.624 -6.319 28.418 1.00 42.44 72 ASN A C 1
ATOM 560 O O . ASN A 1 72 ? -20.578 -6.256 29.193 1.00 42.44 72 ASN A O 1
ATOM 564 N N . CYS A 1 73 ? -19.706 -5.750 27.212 1.00 38.38 73 CYS A N 1
ATOM 565 C CA . CYS A 1 73 ? -20.898 -4.976 26.816 1.00 38.38 73 CYS A CA 1
ATOM 566 C C . CYS A 1 73 ? -21.512 -5.425 25.483 1.00 38.38 73 CYS A C 1
ATOM 568 O O . CYS A 1 73 ? -20.822 -5.775 24.535 1.00 38.38 73 CYS A O 1
ATOM 570 N N . LYS A 1 74 ? -22.849 -5.390 25.424 1.00 44.44 74 LYS A N 1
ATOM 571 C CA . LYS A 1 74 ? -23.764 -5.881 24.370 1.00 44.44 74 LYS A CA 1
ATOM 572 C C . LYS A 1 74 ? -23.609 -5.240 22.970 1.00 44.44 74 LYS A C 1
ATOM 574 O O . LYS A 1 74 ? -24.481 -5.425 22.126 1.00 44.44 74 LYS A O 1
ATOM 579 N N . SER A 1 75 ? -22.513 -4.533 22.708 1.00 53.62 75 SER A N 1
ATOM 580 C CA . SER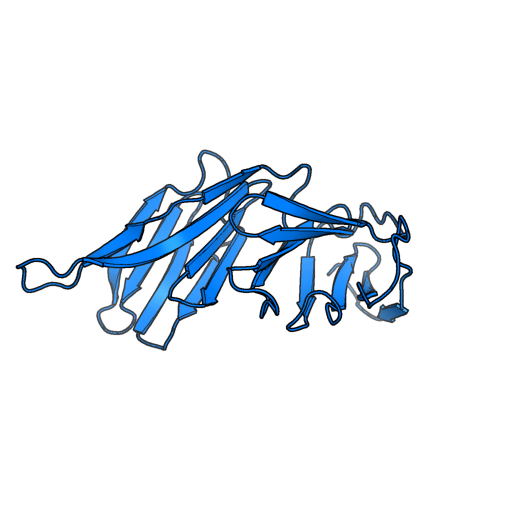 A 1 75 ? -22.165 -3.954 21.410 1.00 53.62 75 SER A CA 1
ATOM 581 C C . SER A 1 75 ? -20.709 -4.282 21.103 1.00 53.62 75 SER A C 1
ATOM 583 O O . SER A 1 75 ? -19.822 -3.864 21.839 1.00 53.62 75 SER A O 1
ATOM 585 N N . ALA A 1 76 ? -20.463 -5.025 20.023 1.00 59.25 76 ALA A N 1
ATOM 586 C CA . ALA A 1 76 ? -19.110 -5.270 19.536 1.00 59.25 76 ALA A CA 1
ATOM 587 C C . ALA A 1 76 ? -18.495 -3.938 19.079 1.00 59.25 76 ALA A C 1
ATOM 589 O O . ALA A 1 76 ? -18.930 -3.377 18.073 1.00 59.25 76 ALA A O 1
ATOM 590 N N . SER A 1 77 ? -17.520 -3.418 19.824 1.00 72.19 77 SER A N 1
ATOM 591 C CA . SER A 1 77 ? -16.722 -2.269 19.400 1.00 72.19 77 SER A CA 1
ATOM 592 C C . SER A 1 77 ? -15.490 -2.753 18.636 1.00 72.19 77 SER A C 1
ATOM 594 O O . SER A 1 77 ? -14.925 -3.810 18.925 1.00 72.19 77 SER A O 1
ATOM 596 N N . LEU A 1 78 ? -15.095 -2.006 17.607 1.00 81.31 78 LEU A N 1
ATOM 597 C CA . LEU A 1 78 ? -13.877 -2.264 16.843 1.00 81.31 78 LEU A CA 1
ATOM 598 C C . LEU A 1 78 ? -12.779 -1.318 17.315 1.00 81.31 78 LEU A C 1
ATOM 600 O O . LEU A 1 78 ? -13.052 -0.165 17.637 1.00 81.31 78 LEU A O 1
ATOM 604 N N . GLN A 1 79 ? -11.544 -1.803 17.334 1.00 85.75 79 GLN A N 1
ATOM 605 C CA . GLN A 1 79 ? -10.363 -1.007 17.646 1.00 85.75 79 GLN A CA 1
ATOM 606 C C . GLN A 1 79 ? -9.250 -1.298 16.640 1.00 85.75 79 GLN A C 1
ATOM 608 O O . GLN A 1 79 ? -9.094 -2.433 16.177 1.00 85.75 79 GLN A O 1
ATOM 613 N N . LEU A 1 80 ? -8.473 -0.266 16.311 1.00 86.81 80 LEU A N 1
ATOM 614 C CA . LEU A 1 80 ? -7.233 -0.397 15.555 1.00 86.81 80 LEU A CA 1
ATOM 615 C C . LEU A 1 80 ? -6.069 -0.501 16.545 1.00 86.81 80 LEU A C 1
ATOM 617 O O . LEU A 1 80 ? -5.781 0.421 17.302 1.00 86.81 80 LEU A O 1
ATOM 621 N N . CYS A 1 81 ? -5.401 -1.650 16.548 1.00 86.25 81 CYS A N 1
ATOM 622 C CA . CYS A 1 81 ? -4.242 -1.927 17.395 1.00 86.25 81 CYS A CA 1
ATOM 623 C C . CYS A 1 81 ? -2.983 -2.120 16.540 1.00 86.25 81 CYS A C 1
ATOM 625 O O . CYS A 1 81 ? -3.058 -2.186 15.313 1.00 86.25 81 CYS A O 1
ATOM 627 N N . GLU A 1 82 ? -1.819 -2.251 17.187 1.00 85.38 82 GLU A N 1
ATOM 628 C CA . GLU A 1 82 ? -0.537 -2.537 16.517 1.00 85.38 82 GLU A CA 1
ATOM 629 C C . GLU A 1 82 ? -0.205 -1.530 15.392 1.00 85.38 82 GLU A C 1
ATOM 631 O O . GLU A 1 82 ? 0.249 -1.917 14.313 1.00 85.38 82 GLU A O 1
ATOM 636 N N . ARG A 1 83 ? -0.459 -0.231 15.627 1.00 89.06 83 ARG A N 1
ATOM 637 C CA . ARG A 1 83 ? -0.204 0.826 14.640 1.00 89.06 83 ARG A CA 1
ATOM 638 C C . ARG A 1 83 ? 1.281 0.885 14.288 1.00 89.06 83 ARG A C 1
ATOM 640 O O . ARG A 1 83 ? 2.116 1.237 15.116 1.00 89.06 83 ARG A O 1
ATOM 647 N N . LEU A 1 84 ? 1.577 0.657 13.017 1.00 88.56 84 LEU A N 1
ATOM 648 C CA . LEU A 1 84 ? 2.889 0.853 12.415 1.00 88.56 84 LEU A CA 1
ATOM 649 C C . LEU A 1 84 ? 2.767 1.939 11.348 1.00 88.56 84 LEU A C 1
ATOM 651 O O . LEU A 1 84 ? 1.962 1.793 10.437 1.00 88.56 84 LEU A O 1
ATOM 655 N N . SER A 1 85 ? 3.533 3.026 11.450 1.00 89.31 85 SER A N 1
ATOM 656 C CA . SER A 1 85 ? 3.482 4.134 10.482 1.00 89.31 85 SER A CA 1
ATOM 657 C C . SER A 1 85 ? 4.842 4.379 9.848 1.00 89.31 85 SER A C 1
ATOM 659 O O . SER A 1 85 ? 5.857 4.369 10.537 1.00 89.31 85 SER A O 1
ATOM 661 N N . LEU A 1 86 ? 4.842 4.596 8.538 1.00 89.19 86 LEU A N 1
ATOM 662 C CA . LEU A 1 86 ? 6.018 4.690 7.686 1.00 89.19 86 LEU A CA 1
ATOM 663 C C . LEU A 1 86 ? 5.952 5.972 6.863 1.00 89.19 86 LEU A C 1
ATOM 665 O O . LEU A 1 86 ? 4.890 6.335 6.350 1.00 89.19 86 LEU A O 1
ATOM 669 N N . TRP A 1 87 ? 7.102 6.625 6.715 1.00 90.75 87 TRP A N 1
ATOM 670 C CA . TRP A 1 87 ? 7.264 7.796 5.863 1.00 90.75 87 TRP A CA 1
ATOM 671 C C . TRP A 1 87 ? 8.143 7.454 4.664 1.00 90.75 87 TRP A C 1
ATOM 673 O O . TRP A 1 87 ? 9.317 7.125 4.812 1.00 90.75 87 TRP A O 1
ATOM 683 N N . MET A 1 88 ? 7.575 7.564 3.470 1.00 89.00 88 MET A N 1
ATOM 684 C CA . MET A 1 88 ? 8.238 7.228 2.217 1.00 89.00 88 MET A CA 1
ATOM 685 C C . MET A 1 88 ? 8.981 8.434 1.626 1.00 89.00 88 MET A C 1
ATOM 687 O O . MET A 1 88 ? 8.652 9.607 1.863 1.00 89.00 88 MET A O 1
ATOM 691 N N . SER A 1 89 ? 9.996 8.161 0.803 1.00 85.94 89 SER A N 1
ATOM 692 C CA . SER A 1 89 ? 10.709 9.200 0.048 1.00 85.94 89 SER A CA 1
ATOM 693 C C . SER A 1 89 ? 9.811 9.890 -0.983 1.00 85.94 89 SER A C 1
ATOM 695 O O . SER A 1 89 ? 9.958 11.089 -1.201 1.00 85.94 89 SER A O 1
ATOM 697 N N . ASP A 1 90 ? 8.844 9.158 -1.539 1.00 87.69 90 ASP A N 1
ATOM 698 C CA . ASP A 1 90 ? 7.937 9.595 -2.601 1.00 87.69 90 ASP A CA 1
ATOM 699 C C . ASP A 1 90 ? 6.476 9.247 -2.291 1.00 87.69 90 ASP A C 1
ATOM 701 O O . ASP A 1 90 ? 6.169 8.600 -1.288 1.00 87.69 90 ASP A O 1
ATOM 705 N N . TRP A 1 91 ? 5.556 9.712 -3.140 1.00 89.25 91 TRP A N 1
ATOM 706 C CA . TRP A 1 91 ? 4.127 9.450 -2.969 1.00 89.25 91 TRP A CA 1
ATOM 707 C C . TRP A 1 91 ? 3.815 7.985 -3.253 1.00 89.25 91 TRP A C 1
ATOM 709 O O . TRP A 1 91 ? 4.260 7.446 -4.262 1.00 89.25 91 TRP A O 1
ATOM 719 N N . VAL A 1 92 ? 3.024 7.364 -2.386 1.00 90.44 92 VAL A N 1
ATOM 720 C CA . VAL A 1 92 ? 2.569 5.980 -2.515 1.00 90.44 92 VAL A CA 1
ATOM 721 C C . VAL A 1 92 ? 1.330 5.950 -3.397 1.00 90.44 92 VAL A C 1
ATOM 723 O O . VAL A 1 92 ? 0.360 6.670 -3.149 1.00 90.44 92 VAL A O 1
ATOM 726 N N . LEU A 1 93 ? 1.369 5.109 -4.423 1.00 89.12 93 LEU A N 1
ATOM 727 C CA . LEU A 1 93 ? 0.303 4.982 -5.415 1.00 89.12 93 LEU A CA 1
ATOM 728 C C . LEU A 1 93 ? -0.443 3.667 -5.292 1.00 89.12 93 LEU A C 1
ATOM 730 O O . LEU A 1 93 ? -1.654 3.626 -5.481 1.00 89.12 93 LEU A O 1
ATOM 734 N N . ALA A 1 94 ? 0.283 2.604 -4.959 1.00 90.12 94 ALA A N 1
ATOM 735 C CA . ALA A 1 94 ? -0.288 1.289 -4.759 1.00 90.12 94 ALA A CA 1
ATOM 736 C C . ALA A 1 94 ? 0.398 0.579 -3.599 1.00 90.12 94 ALA A C 1
ATOM 738 O O . ALA A 1 94 ? 1.590 0.762 -3.342 1.00 90.12 94 ALA A O 1
ATOM 739 N N . LEU A 1 95 ? -0.375 -0.265 -2.927 1.00 92.31 95 LEU A N 1
ATOM 740 C CA . LEU A 1 95 ? 0.076 -1.133 -1.854 1.00 92.31 95 LEU A CA 1
ATOM 741 C C . LEU A 1 95 ? -0.575 -2.494 -2.047 1.00 92.31 95 LEU A C 1
ATOM 743 O O . LEU A 1 95 ? -1.770 -2.575 -2.338 1.00 92.31 95 LEU A O 1
ATOM 747 N N . LYS A 1 96 ? 0.197 -3.561 -1.858 1.00 91.69 96 LYS A N 1
ATOM 748 C CA . LYS A 1 96 ? -0.332 -4.920 -1.855 1.00 91.69 96 LYS A CA 1
ATOM 749 C C . LYS A 1 96 ? 0.319 -5.782 -0.792 1.00 91.69 96 LYS A C 1
ATOM 751 O O . LYS A 1 96 ? 1.537 -5.792 -0.658 1.00 91.69 96 LYS A O 1
ATOM 756 N N . TRP A 1 97 ? -0.509 -6.524 -0.069 1.00 90.50 97 TRP A N 1
ATOM 757 C CA . TRP A 1 97 ? -0.055 -7.578 0.830 1.00 90.50 97 TRP A CA 1
ATOM 758 C C . TRP A 1 97 ? 0.465 -8.762 0.024 1.00 90.50 97 TRP A C 1
ATOM 760 O O . TRP A 1 97 ? -0.163 -9.166 -0.956 1.00 90.50 97 TRP A O 1
ATOM 770 N N . LEU A 1 98 ? 1.600 -9.304 0.447 1.00 88.69 98 LEU A N 1
ATOM 771 C CA . LEU A 1 98 ? 2.231 -10.459 -0.176 1.00 88.69 98 LEU A CA 1
ATOM 772 C C . LEU A 1 98 ? 1.993 -11.712 0.667 1.00 88.69 98 LEU A C 1
ATOM 774 O O . LEU A 1 98 ? 1.970 -11.665 1.898 1.00 88.69 98 LEU A O 1
ATOM 778 N N . GLU A 1 99 ? 1.838 -12.840 -0.016 1.00 82.56 99 GLU A N 1
ATOM 779 C CA . GLU A 1 99 ? 1.892 -14.172 0.574 1.00 82.56 99 GLU A CA 1
ATOM 780 C C . GLU A 1 99 ? 3.376 -14.505 0.802 1.00 82.56 99 GLU A C 1
ATOM 782 O O . GLU A 1 99 ? 4.086 -14.929 -0.112 1.00 82.56 99 GLU A O 1
ATOM 787 N N . GLY A 1 100 ? 3.877 -14.209 2.004 1.00 66.00 100 GLY A N 1
ATOM 788 C CA . GLY A 1 100 ? 5.277 -14.441 2.356 1.00 66.00 100 GLY A CA 1
ATOM 789 C C . GLY A 1 100 ? 5.614 -15.933 2.453 1.00 66.00 100 GLY A C 1
ATOM 790 O O . GLY A 1 100 ? 4.843 -16.721 2.997 1.00 66.00 100 GLY A O 1
ATOM 791 N N . SER A 1 101 ? 6.795 -16.321 1.967 1.00 51.84 101 SER A N 1
ATOM 792 C CA . SER A 1 101 ? 7.350 -17.681 2.095 1.00 51.84 101 SER A CA 1
ATOM 793 C C . SER A 1 101 ? 8.018 -17.940 3.453 1.00 51.84 101 SER A C 1
ATOM 795 O O . SER A 1 101 ? 8.210 -19.086 3.855 1.00 51.84 101 SER A O 1
ATOM 797 N N . LEU A 1 102 ? 8.357 -16.875 4.182 1.00 50.31 102 LEU A N 1
ATOM 798 C CA . LEU A 1 102 ? 8.999 -16.894 5.495 1.00 50.31 102 LEU A CA 1
ATOM 799 C C . LEU A 1 102 ? 8.103 -16.095 6.437 1.00 50.31 102 LEU A C 1
ATOM 801 O O . LEU A 1 102 ? 7.945 -14.897 6.223 1.00 50.31 102 LEU A O 1
ATOM 805 N N . GLY A 1 103 ? 7.510 -16.739 7.443 1.00 53.06 103 GLY A N 1
ATOM 806 C CA . GLY A 1 103 ? 6.466 -16.174 8.310 1.00 53.06 103 GLY A CA 1
ATOM 807 C C . GLY A 1 103 ? 6.597 -14.677 8.647 1.00 53.06 103 GLY A C 1
ATOM 808 O O . GLY A 1 103 ? 7.687 -14.145 8.873 1.00 53.06 103 GLY A O 1
ATOM 809 N N . GLY A 1 104 ? 5.459 -13.987 8.657 1.00 66.50 104 GLY A N 1
ATOM 810 C CA . GLY A 1 104 ? 5.360 -12.544 8.862 1.00 66.50 104 GLY A CA 1
ATOM 811 C C . GLY A 1 104 ? 4.523 -11.873 7.778 1.00 66.50 104 GLY A C 1
ATOM 812 O O . GLY A 1 104 ? 4.141 -12.497 6.792 1.00 66.50 104 GLY A O 1
ATOM 813 N N . VAL A 1 105 ? 4.218 -10.593 7.981 1.00 76.19 105 VAL A N 1
ATOM 814 C CA . VAL A 1 105 ? 3.338 -9.845 7.083 1.00 76.19 105 VAL A CA 1
ATOM 815 C C . VAL A 1 105 ? 4.174 -8.948 6.182 1.00 76.19 105 VAL A C 1
ATOM 817 O O . VAL A 1 105 ? 4.799 -7.990 6.644 1.00 76.19 105 VAL A O 1
ATOM 820 N N . GLU A 1 106 ? 4.195 -9.303 4.901 1.00 88.19 106 GLU A N 1
ATOM 821 C CA . GLU A 1 106 ? 4.968 -8.637 3.859 1.00 88.19 106 GLU A CA 1
ATOM 822 C C . GLU A 1 106 ? 4.060 -7.780 2.976 1.00 88.19 106 GLU A C 1
ATOM 824 O O . GLU A 1 106 ? 2.901 -8.115 2.717 1.00 88.19 106 GLU A O 1
ATOM 829 N N . MET A 1 107 ? 4.590 -6.651 2.517 1.00 90.12 107 MET A N 1
ATOM 830 C CA . MET A 1 107 ? 3.894 -5.727 1.631 1.00 90.12 107 MET A CA 1
ATOM 831 C C . MET A 1 107 ? 4.817 -5.232 0.529 1.00 90.12 107 MET A C 1
ATOM 833 O O . MET A 1 107 ? 5.974 -4.898 0.778 1.00 90.12 107 MET A O 1
ATOM 837 N N . ALA A 1 108 ? 4.260 -5.109 -0.669 1.00 91.62 108 ALA A N 1
ATOM 838 C CA . ALA A 1 108 ? 4.832 -4.343 -1.759 1.00 91.62 108 ALA A CA 1
ATOM 839 C C . ALA A 1 108 ? 4.198 -2.950 -1.802 1.00 91.62 108 ALA A C 1
ATOM 841 O O . ALA A 1 108 ? 2.972 -2.818 -1.790 1.00 91.62 108 ALA A O 1
ATOM 842 N N . LEU A 1 109 ? 5.032 -1.918 -1.889 1.00 91.81 109 LEU A N 1
ATOM 843 C CA . LEU A 1 109 ? 4.623 -0.524 -2.063 1.00 91.81 109 LEU A CA 1
ATOM 844 C C . LEU A 1 109 ? 5.162 -0.009 -3.389 1.00 91.81 109 LEU A C 1
ATOM 846 O O . LEU A 1 109 ? 6.345 -0.182 -3.660 1.00 91.81 109 LEU A O 1
ATOM 850 N N . VAL A 1 110 ? 4.325 0.658 -4.180 1.00 90.44 110 VAL A N 1
ATOM 851 C CA . VAL A 1 110 ? 4.733 1.313 -5.429 1.00 90.44 110 VAL A CA 1
ATOM 852 C C . VAL A 1 110 ? 4.653 2.821 -5.250 1.00 90.44 110 VAL A C 1
ATOM 854 O O . VAL A 1 110 ? 3.605 3.347 -4.857 1.00 90.44 110 VAL A O 1
ATOM 857 N N . THR A 1 111 ? 5.747 3.519 -5.543 1.00 89.50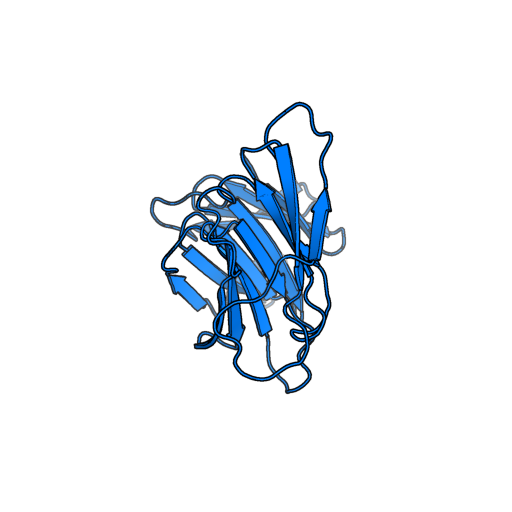 111 THR A N 1
ATOM 858 C CA . THR A 1 111 ? 5.821 4.981 -5.455 1.00 89.50 111 THR A CA 1
ATOM 859 C C . THR A 1 111 ? 5.700 5.668 -6.814 1.00 89.50 111 THR A C 1
ATOM 861 O O . THR A 1 111 ? 5.890 5.061 -7.867 1.00 89.50 111 THR A O 1
ATOM 864 N N . SER A 1 112 ? 5.451 6.978 -6.798 1.00 85.75 112 SER A N 1
ATOM 865 C CA . SER A 1 112 ? 5.393 7.836 -7.991 1.00 85.75 112 SER A CA 1
ATOM 866 C C . SER A 1 112 ? 6.710 7.995 -8.745 1.00 85.75 112 SER A C 1
ATOM 868 O O . SER A 1 112 ? 6.708 8.428 -9.897 1.00 85.75 112 SER A O 1
ATOM 870 N N . SER A 1 113 ? 7.825 7.605 -8.131 1.00 82.12 113 SER A N 1
ATOM 871 C CA . SER A 1 113 ? 9.129 7.447 -8.778 1.00 82.12 113 SER A CA 1
ATOM 872 C C . SER A 1 113 ? 9.291 6.096 -9.489 1.00 82.12 113 SER A C 1
ATOM 874 O O . SER A 1 113 ? 10.402 5.746 -9.877 1.00 82.12 113 SER A O 1
ATOM 876 N N . ASN A 1 114 ? 8.203 5.329 -9.653 1.00 82.12 114 ASN A N 1
ATOM 877 C CA . ASN A 1 114 ? 8.195 3.985 -10.235 1.00 82.12 114 ASN A CA 1
ATOM 878 C C . ASN A 1 114 ? 9.188 3.041 -9.530 1.00 82.12 114 ASN A C 1
ATOM 880 O O . ASN A 1 114 ? 9.917 2.274 -10.158 1.00 82.12 114 ASN A O 1
ATOM 884 N N . THR A 1 115 ? 9.250 3.155 -8.200 1.00 86.31 115 THR A N 1
ATOM 885 C CA . THR A 1 115 ? 10.077 2.310 -7.337 1.00 86.31 115 THR A CA 1
ATOM 886 C C . THR A 1 115 ? 9.182 1.407 -6.508 1.00 86.31 115 THR A C 1
ATOM 888 O O . THR A 1 115 ? 8.164 1.850 -5.971 1.00 86.31 115 THR A O 1
ATOM 891 N N . VAL A 1 116 ? 9.573 0.140 -6.397 1.00 89.25 116 VAL A N 1
ATOM 892 C CA . VAL A 1 116 ? 8.871 -0.856 -5.591 1.00 89.25 116 VAL A CA 1
ATOM 893 C C . VAL A 1 116 ? 9.676 -1.153 -4.343 1.00 89.25 116 VAL A C 1
ATOM 895 O O . VAL A 1 116 ? 10.866 -1.459 -4.414 1.00 89.25 116 VAL A O 1
ATOM 898 N N . TYR A 1 117 ? 9.013 -1.090 -3.197 1.00 90.12 117 TYR A N 1
ATOM 899 C CA . TYR A 1 117 ? 9.604 -1.388 -1.903 1.00 90.12 117 TYR A CA 1
ATOM 900 C C . TYR A 1 117 ? 8.989 -2.663 -1.338 1.00 90.12 117 TYR A C 1
ATOM 902 O O . TYR A 1 117 ? 7.764 -2.787 -1.300 1.00 90.12 117 TYR A O 1
ATOM 910 N N . LEU A 1 118 ? 9.833 -3.581 -0.868 1.00 90.19 118 LEU A N 1
ATOM 911 C CA . LEU A 1 118 ? 9.432 -4.711 -0.037 1.00 90.19 118 LEU A CA 1
ATOM 912 C C . LEU A 1 118 ? 9.546 -4.299 1.423 1.00 90.19 118 LEU A C 1
ATOM 914 O O . LEU A 1 118 ? 10.639 -3.987 1.896 1.00 90.19 118 LEU A O 1
ATOM 918 N N . TRP A 1 119 ? 8.434 -4.352 2.138 1.00 88.44 119 TRP A N 1
ATOM 919 C CA . TRP A 1 119 ? 8.380 -4.059 3.562 1.00 88.44 119 TRP A CA 1
ATOM 920 C C . TRP A 1 119 ? 7.904 -5.265 4.353 1.00 88.44 119 TRP A C 1
ATOM 922 O O . TRP A 1 119 ? 6.951 -5.937 3.962 1.00 88.44 119 TRP A O 1
ATOM 932 N N . LYS A 1 120 ? 8.535 -5.498 5.504 1.00 86.56 120 LYS A N 1
ATOM 933 C CA . LYS A 1 120 ? 8.152 -6.545 6.452 1.00 86.56 120 LYS A CA 1
ATOM 934 C C . LYS A 1 120 ? 8.217 -6.012 7.868 1.00 86.56 120 LYS A C 1
ATOM 936 O O . LYS A 1 120 ? 9.261 -5.536 8.299 1.00 86.56 120 LYS A O 1
ATOM 941 N N . SER A 1 121 ? 7.102 -6.089 8.592 1.00 79.38 121 SER A N 1
ATOM 942 C CA . SER A 1 121 ? 7.028 -5.717 10.016 1.00 79.38 121 SER A CA 1
ATOM 943 C C . SER A 1 121 ? 7.643 -4.346 10.361 1.00 79.38 121 SER A C 1
ATOM 945 O O . SER A 1 121 ? 8.211 -4.177 11.435 1.00 79.38 121 SER A O 1
ATOM 947 N N . GLY A 1 122 ? 7.548 -3.363 9.458 1.00 77.62 122 GLY A N 1
ATOM 948 C CA . GLY A 1 122 ? 8.110 -2.025 9.683 1.00 77.62 122 GLY A CA 1
ATOM 949 C C . GLY A 1 122 ? 9.575 -1.848 9.318 1.00 77.62 122 GLY A C 1
ATOM 950 O O . GLY A 1 122 ? 10.160 -0.834 9.684 1.00 77.62 122 GLY A O 1
ATOM 951 N N . LEU A 1 123 ? 10.149 -2.788 8.575 1.00 83.75 123 LEU A N 1
ATOM 952 C CA . LEU A 1 123 ? 11.478 -2.665 7.994 1.00 83.75 123 LEU A CA 1
ATOM 953 C C . LEU A 1 123 ? 11.393 -2.736 6.470 1.00 83.75 123 LEU A C 1
ATOM 955 O O . LEU A 1 123 ? 10.708 -3.602 5.916 1.00 83.75 123 LEU A O 1
ATOM 959 N N . GLU A 1 124 ? 12.110 -1.833 5.805 1.00 87.19 124 GLU A N 1
ATOM 960 C CA . GLU A 1 124 ? 12.398 -1.925 4.376 1.00 87.19 124 GLU A CA 1
ATOM 961 C C . GLU A 1 124 ? 13.406 -3.059 4.162 1.00 87.19 124 GLU A C 1
ATOM 963 O O . GLU A 1 124 ? 14.516 -3.016 4.687 1.00 87.19 124 GLU A O 1
ATOM 968 N N . LEU A 1 125 ? 13.008 -4.094 3.422 1.00 86.50 125 LEU A N 1
ATOM 969 C CA . LEU A 1 125 ? 13.873 -5.234 3.111 1.00 86.50 125 LEU A CA 1
ATOM 970 C C . LEU A 1 125 ? 14.562 -5.081 1.761 1.00 86.50 125 LEU A C 1
ATOM 972 O O . LEU A 1 125 ? 15.717 -5.466 1.608 1.00 86.50 125 LEU A O 1
ATOM 976 N N . LYS A 1 126 ? 13.825 -4.590 0.761 1.00 87.06 126 LYS A N 1
ATOM 977 C CA . LYS A 1 126 ? 14.316 -4.425 -0.608 1.00 87.06 126 LYS A CA 1
ATOM 978 C C . LYS A 1 126 ? 13.710 -3.185 -1.233 1.00 87.06 126 LYS A C 1
ATOM 980 O O . LYS A 1 126 ? 12.557 -2.844 -0.972 1.00 87.06 126 LYS A O 1
ATOM 985 N N . ARG A 1 127 ? 14.473 -2.578 -2.132 1.00 88.69 127 ARG A N 1
ATOM 986 C CA . ARG A 1 127 ? 14.055 -1.452 -2.955 1.00 88.69 127 ARG A CA 1
ATOM 987 C C . ARG A 1 127 ? 14.498 -1.721 -4.383 1.00 88.69 127 ARG A C 1
ATOM 989 O O . ARG A 1 127 ? 15.683 -1.906 -4.622 1.00 88.69 127 ARG A O 1
ATOM 996 N N . VAL A 1 128 ? 13.546 -1.740 -5.308 1.00 86.56 128 VAL A N 1
ATOM 997 C CA . VAL A 1 128 ? 13.797 -2.015 -6.724 1.00 86.56 128 VAL A CA 1
ATOM 998 C C . VAL A 1 128 ? 13.186 -0.892 -7.558 1.00 86.56 128 VAL A C 1
ATOM 1000 O O . VAL A 1 128 ? 11.960 -0.822 -7.694 1.00 86.56 128 VAL A O 1
ATOM 1003 N N . PRO A 1 129 ? 14.002 0.031 -8.079 1.00 83.88 129 PRO A N 1
ATOM 1004 C CA . PRO A 1 129 ? 13.554 0.997 -9.072 1.00 83.88 129 PRO A CA 1
ATOM 1005 C C . PRO A 1 129 ? 13.365 0.341 -10.450 1.00 83.88 129 PRO A C 1
ATOM 1007 O O . PRO A 1 129 ? 14.011 -0.647 -10.812 1.00 83.88 129 PRO A O 1
ATOM 1010 N N . CYS A 1 130 ? 12.472 0.912 -11.254 1.00 79.38 130 CYS A N 1
ATOM 1011 C CA . CYS A 1 130 ? 12.415 0.614 -12.680 1.00 79.38 130 CYS A CA 1
ATOM 1012 C C . CYS A 1 130 ? 13.517 1.387 -13.428 1.00 79.38 130 CYS A C 1
ATOM 1014 O O . CYS A 1 130 ? 13.749 2.567 -13.157 1.00 79.38 130 CYS A O 1
ATOM 1016 N N . ARG A 1 131 ? 14.159 0.736 -14.408 1.00 73.06 131 ARG A N 1
ATOM 1017 C CA . ARG A 1 131 ? 15.249 1.301 -15.234 1.00 73.06 131 ARG A CA 1
ATOM 1018 C C . ARG A 1 131 ? 14.820 2.547 -15.972 1.00 73.06 131 ARG A C 1
ATOM 1020 O O . ARG A 1 131 ? 15.568 3.510 -16.126 1.00 73.06 131 ARG A O 1
ATOM 1027 N N . GLU A 1 132 ? 13.583 2.527 -16.425 1.00 67.62 132 GLU A N 1
ATOM 1028 C CA . GLU A 1 132 ? 12.956 3.730 -16.901 1.00 67.62 132 GLU A CA 1
ATOM 1029 C C . GLU A 1 132 ? 12.456 4.499 -15.688 1.00 67.62 132 GLU A C 1
ATOM 1031 O O . GLU A 1 132 ? 11.360 4.265 -15.169 1.00 67.62 132 GLU A O 1
ATOM 1036 N N . ARG A 1 133 ? 13.301 5.424 -15.224 1.00 59.31 133 ARG A N 1
ATOM 1037 C CA . ARG A 1 133 ? 12.942 6.448 -14.240 1.00 59.31 133 ARG A CA 1
ATOM 1038 C C . ARG A 1 133 ? 11.934 7.403 -14.869 1.00 59.31 133 ARG A C 1
ATOM 1040 O O . ARG A 1 133 ? 12.222 8.558 -15.168 1.00 59.31 133 ARG A O 1
ATOM 1047 N N . CYS A 1 134 ? 10.739 6.901 -15.129 1.00 55.22 134 CYS A N 1
ATOM 1048 C CA . CYS A 1 134 ? 9.632 7.696 -15.588 1.00 55.22 134 CYS A CA 1
ATOM 1049 C C . CYS A 1 134 ? 9.125 8.467 -14.374 1.00 55.22 134 CYS A C 1
ATOM 1051 O O . CYS A 1 134 ? 8.338 7.951 -13.584 1.00 55.22 134 CYS A O 1
ATOM 1053 N N . THR A 1 135 ? 9.495 9.743 -14.269 1.00 52.22 135 THR A N 1
ATOM 1054 C CA . THR A 1 135 ? 8.922 10.744 -13.341 1.00 52.22 135 THR A CA 1
ATOM 1055 C C . THR A 1 135 ? 7.403 10.955 -13.537 1.00 52.22 135 THR A C 1
ATOM 1057 O O . THR A 1 135 ? 6.822 11.917 -13.034 1.00 52.22 135 THR A O 1
ATOM 1060 N N . PHE A 1 136 ? 6.759 10.082 -14.313 1.00 51.47 136 PHE A N 1
ATOM 1061 C CA . PHE A 1 136 ? 5.460 10.221 -14.950 1.00 51.47 136 PHE A CA 1
ATOM 1062 C C . PHE A 1 136 ? 4.430 9.218 -14.454 1.00 51.47 136 PHE A C 1
ATOM 1064 O O . PHE A 1 136 ? 3.261 9.399 -14.782 1.00 51.47 136 PHE A O 1
ATOM 1071 N N . ALA A 1 137 ? 4.821 8.240 -13.628 1.00 51.94 137 ALA A N 1
ATOM 1072 C CA . ALA A 1 137 ? 3.889 7.363 -12.924 1.00 51.94 137 ALA A CA 1
ATOM 1073 C C . ALA A 1 137 ? 3.081 8.126 -11.857 1.00 51.94 137 ALA A C 1
ATOM 1075 O O . ALA A 1 137 ? 2.782 7.588 -10.813 1.00 51.94 137 ALA A O 1
ATOM 1076 N N . ARG A 1 138 ? 2.795 9.422 -12.031 1.00 57.44 138 ARG A N 1
ATOM 1077 C CA . ARG A 1 138 ? 2.304 10.307 -10.964 1.00 57.44 138 ARG A CA 1
ATOM 1078 C C . ARG A 1 138 ? 0.851 10.067 -10.574 1.00 57.44 138 ARG A C 1
ATOM 1080 O O . ARG A 1 138 ? 0.456 10.538 -9.511 1.00 57.44 138 ARG A O 1
ATOM 1087 N N . TYR A 1 139 ? 0.073 9.402 -11.423 1.00 63.09 139 TYR A N 1
ATOM 1088 C CA . TYR A 1 139 ? -1.383 9.393 -11.296 1.00 63.09 139 TYR A CA 1
ATOM 1089 C C . TYR A 1 139 ? -1.927 8.053 -10.828 1.00 63.09 139 TYR A C 1
ATOM 1091 O O . TYR A 1 139 ? -2.739 8.032 -9.904 1.00 63.09 139 TYR A O 1
ATOM 1099 N N . SER A 1 140 ? -1.445 6.944 -11.387 1.00 74.31 140 SER A N 1
ATOM 1100 C CA . SER A 1 140 ? -1.885 5.624 -10.963 1.00 74.31 140 SER A CA 1
ATOM 1101 C C .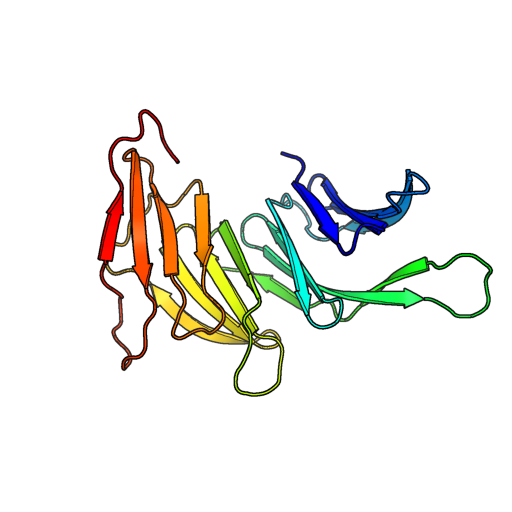 SER A 1 140 ? -0.795 4.569 -11.117 1.00 74.31 140 SER A C 1
ATOM 1103 O O . SER A 1 140 ? 0.039 4.587 -12.023 1.00 74.31 140 SER A O 1
ATOM 1105 N N . ALA A 1 141 ? -0.816 3.619 -10.193 1.00 84.94 141 ALA A N 1
ATOM 1106 C CA . ALA A 1 141 ? -0.082 2.380 -10.316 1.00 84.94 141 ALA A CA 1
ATOM 1107 C C . ALA A 1 141 ? -0.979 1.248 -9.827 1.00 84.94 141 ALA A C 1
ATOM 1109 O O . ALA A 1 141 ? -1.839 1.437 -8.967 1.00 84.94 141 ALA A O 1
ATOM 1110 N N . CYS A 1 142 ? -0.762 0.060 -10.366 1.00 85.81 142 CYS A N 1
ATOM 1111 C CA . CYS A 1 142 ? -1.364 -1.168 -9.893 1.00 85.81 142 CYS A CA 1
ATOM 1112 C C . CYS A 1 142 ? -0.266 -2.214 -9.749 1.00 85.81 142 CYS A C 1
ATOM 1114 O O . CYS A 1 142 ? 0.655 -2.287 -10.562 1.00 85.81 142 CYS A O 1
ATOM 1116 N N . VAL A 1 143 ? -0.365 -3.025 -8.704 1.00 88.19 143 VAL A N 1
ATOM 1117 C CA . VAL A 1 143 ? 0.544 -4.143 -8.477 1.00 88.19 143 VAL A CA 1
ATOM 1118 C C . VAL A 1 143 ? -0.260 -5.437 -8.437 1.00 88.19 143 VAL A C 1
ATOM 1120 O O . VAL A 1 143 ? -1.252 -5.578 -7.716 1.00 88.19 143 VAL A O 1
ATOM 1123 N N . SER A 1 144 ? 0.167 -6.398 -9.242 1.00 87.44 144 SER A N 1
ATOM 1124 C CA . SER A 1 144 ? -0.390 -7.743 -9.317 1.00 87.44 144 SER A CA 1
ATOM 1125 C C . SER A 1 144 ? 0.685 -8.774 -8.981 1.00 87.44 144 SER A C 1
ATOM 1127 O O . SER A 1 144 ? 1.866 -8.467 -9.045 1.00 87.44 144 SER A O 1
ATOM 1129 N N . GLY A 1 145 ? 0.281 -9.977 -8.577 1.00 85.38 145 GLY A N 1
ATOM 1130 C CA . GLY A 1 145 ? 1.186 -11.004 -8.035 1.00 85.38 145 GLY A CA 1
ATOM 1131 C C . GLY A 1 145 ? 0.890 -11.352 -6.575 1.00 85.38 145 GLY A C 1
ATOM 1132 O O . GLY A 1 145 ? 0.152 -10.625 -5.904 1.00 85.38 145 GLY A O 1
ATOM 1133 N N . LYS A 1 146 ? 1.405 -12.495 -6.116 1.00 84.62 146 LYS A N 1
ATOM 1134 C CA . LYS A 1 146 ? 1.190 -13.023 -4.754 1.00 84.62 146 LYS A CA 1
ATOM 1135 C C . LYS A 1 146 ? 2.462 -12.997 -3.915 1.00 84.62 146 LYS A C 1
ATOM 1137 O O . LYS A 1 146 ? 2.415 -12.590 -2.762 1.00 84.62 146 LYS A O 1
ATOM 1142 N N . SER A 1 147 ? 3.583 -13.392 -4.505 1.00 85.69 147 SER A N 1
ATOM 1143 C CA . SER A 1 147 ? 4.911 -13.367 -3.896 1.00 85.69 147 SER A CA 1
ATOM 1144 C C . SER A 1 147 ? 5.749 -12.250 -4.511 1.00 85.69 147 SER A C 1
ATOM 1146 O O . SER A 1 147 ? 5.440 -11.782 -5.605 1.00 85.69 147 SER A O 1
ATOM 1148 N N . TRP A 1 148 ? 6.823 -11.842 -3.828 1.00 84.75 148 TRP A N 1
ATOM 1149 C CA . TRP A 1 148 ? 7.754 -10.816 -4.317 1.00 84.75 148 TRP A CA 1
ATOM 1150 C C . TRP A 1 148 ? 8.325 -11.130 -5.709 1.00 84.75 148 TRP A C 1
ATOM 1152 O O . TRP A 1 148 ? 8.388 -10.250 -6.565 1.00 84.75 148 TRP A O 1
ATOM 1162 N N . SER A 1 149 ? 8.695 -12.391 -5.938 1.00 82.88 149 SER A N 1
ATOM 1163 C CA . SER A 1 149 ? 9.257 -12.883 -7.199 1.00 82.88 149 SER A CA 1
ATOM 1164 C C . SER A 1 149 ? 8.300 -12.738 -8.390 1.00 82.88 149 SER A C 1
ATOM 1166 O O . SER A 1 149 ? 8.743 -12.457 -9.499 1.00 82.88 149 SER A O 1
ATOM 1168 N N . ASP A 1 150 ? 6.993 -12.874 -8.151 1.00 85.75 150 ASP A N 1
ATOM 1169 C CA . ASP A 1 150 ? 5.936 -12.841 -9.174 1.00 85.75 150 ASP A CA 1
ATOM 1170 C C . ASP A 1 150 ? 5.238 -11.476 -9.280 1.00 85.75 150 ASP A C 1
ATOM 1172 O O . ASP A 1 150 ? 4.158 -11.358 -9.870 1.00 85.75 150 ASP A O 1
ATOM 1176 N N . LEU A 1 151 ? 5.806 -10.423 -8.683 1.00 86.38 151 LEU A N 1
ATOM 1177 C CA . LEU A 1 151 ? 5.186 -9.106 -8.760 1.00 86.38 151 LEU A CA 1
ATOM 1178 C C . LEU A 1 151 ? 5.307 -8.512 -10.158 1.00 86.38 151 LEU A C 1
ATOM 1180 O O . LEU A 1 151 ? 6.402 -8.317 -10.689 1.00 86.38 151 LEU A O 1
ATOM 1184 N N . VAL A 1 152 ? 4.147 -8.149 -10.693 1.00 87.81 152 VAL A N 1
ATOM 1185 C CA . VAL A 1 152 ? 3.960 -7.377 -11.916 1.00 87.81 152 VAL A CA 1
ATOM 1186 C C . VAL A 1 152 ? 3.458 -5.997 -11.518 1.00 87.81 152 VAL A C 1
ATOM 1188 O O . VAL A 1 152 ? 2.437 -5.864 -10.839 1.00 87.81 152 VAL A O 1
ATOM 1191 N N . VAL A 1 153 ? 4.147 -4.961 -11.969 1.00 87.00 153 VAL A N 1
ATOM 1192 C CA . VAL A 1 153 ? 3.758 -3.570 -11.761 1.00 87.00 153 VAL A CA 1
ATOM 1193 C C . VAL A 1 153 ? 3.256 -2.997 -13.070 1.00 87.00 153 VAL A C 1
ATOM 1195 O O . VAL A 1 153 ? 3.908 -3.111 -14.106 1.00 87.00 153 VAL A O 1
ATOM 1198 N N . LEU A 1 154 ? 2.089 -2.370 -13.002 1.00 86.44 154 LEU A N 1
ATOM 1199 C CA . LEU A 1 154 ? 1.486 -1.603 -14.077 1.00 86.44 154 LEU A CA 1
ATOM 1200 C C . LEU A 1 154 ? 1.482 -0.141 -13.641 1.00 86.44 154 LEU A C 1
ATOM 1202 O O . LEU A 1 154 ? 0.737 0.232 -12.736 1.00 86.44 154 LEU A O 1
ATOM 1206 N N . ALA A 1 155 ? 2.327 0.677 -14.253 1.00 84.12 155 ALA A N 1
ATOM 1207 C CA . ALA A 1 155 ? 2.407 2.103 -13.971 1.00 84.12 155 ALA A CA 1
ATOM 1208 C C . ALA A 1 155 ? 1.734 2.888 -15.102 1.00 84.12 155 ALA A C 1
ATOM 1210 O O . ALA A 1 155 ? 2.161 2.806 -16.257 1.00 84.12 155 ALA A O 1
ATOM 1211 N N . GLY A 1 156 ? 0.679 3.634 -14.772 1.00 76.12 156 GLY A N 1
ATOM 1212 C CA . GLY A 1 156 ? 0.036 4.565 -15.693 1.00 76.12 156 GLY A CA 1
ATOM 1213 C C . GLY A 1 156 ? 0.901 5.807 -15.853 1.00 76.12 156 GLY A C 1
ATOM 1214 O O . GLY A 1 156 ? 1.376 6.370 -14.868 1.00 76.12 156 GLY A O 1
ATOM 1215 N N . THR A 1 157 ? 1.164 6.218 -17.091 1.00 72.62 157 THR A N 1
ATOM 1216 C CA . THR A 1 157 ? 1.984 7.400 -17.368 1.00 72.62 157 THR A CA 1
ATOM 1217 C C . THR A 1 157 ? 1.162 8.523 -17.996 1.00 72.62 157 THR A C 1
ATOM 1219 O O . THR A 1 157 ? 0.109 8.316 -18.604 1.00 72.62 157 THR A O 1
ATOM 1222 N N . VAL A 1 158 ? 1.700 9.743 -17.940 1.00 70.31 158 VAL A N 1
ATOM 1223 C CA . VAL A 1 158 ? 1.120 10.900 -18.648 1.00 70.31 158 VAL A CA 1
ATOM 1224 C C . VAL A 1 158 ? 1.170 10.781 -20.170 1.00 70.31 158 VAL A C 1
ATOM 1226 O O . VAL A 1 158 ? 0.458 11.509 -20.858 1.00 70.31 158 VAL A O 1
ATOM 1229 N N . PHE A 1 159 ? 1.982 9.867 -20.705 1.00 66.81 159 PHE A N 1
ATOM 1230 C CA . PHE A 1 159 ? 2.155 9.660 -22.142 1.00 66.81 159 PHE A CA 1
ATOM 1231 C C . PHE A 1 159 ? 1.124 8.699 -22.738 1.00 66.81 159 PHE A C 1
ATOM 1233 O O . PHE A 1 159 ? 1.309 8.214 -23.850 1.00 66.81 159 PHE A O 1
ATOM 1240 N N . ARG A 1 160 ? 0.012 8.457 -22.024 1.00 72.31 160 ARG A N 1
ATOM 1241 C CA . ARG A 1 160 ? -1.085 7.576 -22.463 1.00 72.31 160 ARG A CA 1
ATOM 1242 C C . ARG A 1 160 ? -0.632 6.135 -22.697 1.00 72.31 160 ARG A C 1
ATOM 1244 O O . ARG A 1 160 ? -1.217 5.397 -23.491 1.00 72.31 160 ARG A O 1
ATOM 1251 N N . GLU A 1 161 ? 0.423 5.747 -21.995 1.00 76.25 161 GLU A N 1
ATOM 1252 C CA . GLU A 1 161 ? 0.960 4.400 -22.004 1.00 76.25 161 GLU A CA 1
ATOM 1253 C C . GLU A 1 161 ? 0.954 3.823 -20.591 1.00 76.25 161 GLU A C 1
ATOM 1255 O O . GLU A 1 161 ? 1.189 4.537 -19.608 1.00 76.25 161 GLU A O 1
ATOM 1260 N N . ILE A 1 162 ? 0.691 2.523 -20.505 1.00 82.12 162 ILE A N 1
ATOM 1261 C CA . ILE A 1 162 ? 0.869 1.746 -19.282 1.00 82.12 162 ILE A CA 1
ATOM 1262 C C . ILE A 1 162 ? 2.175 0.983 -19.423 1.00 82.12 162 ILE A C 1
ATOM 1264 O O . ILE A 1 162 ? 2.333 0.149 -20.317 1.00 82.12 162 ILE A O 1
ATOM 1268 N N . VAL A 1 163 ? 3.102 1.268 -18.520 1.00 84.06 163 VAL A N 1
ATOM 1269 C CA . VAL A 1 163 ? 4.385 0.581 -18.429 1.00 84.06 163 VAL A CA 1
ATOM 1270 C C . VAL A 1 163 ? 4.195 -0.654 -17.559 1.00 84.06 163 VAL A C 1
ATOM 1272 O O . VAL A 1 163 ? 3.830 -0.541 -16.389 1.00 84.06 163 VAL A O 1
ATOM 1275 N N . VAL A 1 164 ? 4.438 -1.831 -18.131 1.00 86.12 164 VAL A N 1
ATOM 1276 C CA . VAL A 1 164 ? 4.343 -3.118 -17.438 1.00 86.12 164 VAL A CA 1
ATOM 1277 C C . VAL A 1 164 ? 5.740 -3.677 -17.238 1.00 86.12 164 VAL A C 1
ATOM 1279 O O . VAL A 1 164 ? 6.487 -3.875 -18.198 1.00 86.12 164 VAL A O 1
ATOM 1282 N N . TRP A 1 165 ? 6.094 -3.953 -15.990 1.00 87.56 165 TRP A N 1
ATOM 1283 C CA . TRP A 1 165 ? 7.389 -4.515 -15.628 1.00 87.56 165 TRP A CA 1
ATOM 1284 C C . TRP A 1 165 ? 7.253 -5.502 -14.474 1.00 87.56 165 TRP A C 1
ATOM 1286 O O . TRP A 1 165 ? 6.267 -5.484 -13.738 1.00 87.56 165 TRP A O 1
ATOM 1296 N N . VAL A 1 166 ? 8.227 -6.399 -14.346 1.00 86.00 166 VAL A N 1
ATOM 1297 C CA . VAL A 1 166 ? 8.250 -7.423 -13.297 1.00 86.00 166 VAL A CA 1
ATOM 1298 C C . VAL A 1 166 ? 9.438 -7.225 -12.384 1.00 86.00 166 VAL A C 1
ATOM 1300 O O . VAL A 1 166 ? 10.504 -6.782 -12.818 1.00 86.00 166 VAL A O 1
ATOM 1303 N N . ILE A 1 167 ? 9.255 -7.603 -11.125 1.00 80.44 167 ILE A N 1
ATOM 1304 C CA . ILE A 1 167 ? 10.367 -7.727 -10.189 1.00 80.44 167 ILE A CA 1
ATOM 1305 C C . ILE A 1 167 ? 11.206 -8.949 -10.572 1.00 80.44 167 ILE A C 1
ATOM 1307 O O . ILE A 1 167 ? 12.396 -8.794 -10.834 1.00 80.44 167 ILE A O 1
ATOM 1311 N N . GLY A 1 168 ? 10.577 -10.121 -10.718 1.00 66.19 168 GLY A N 1
ATOM 1312 C CA . GLY A 1 168 ? 11.231 -11.364 -11.135 1.00 66.19 168 GLY A CA 1
ATOM 1313 C C . GLY A 1 168 ? 12.231 -11.922 -10.113 1.00 66.19 168 GLY A C 1
ATOM 1314 O O . GLY A 1 168 ? 12.675 -11.233 -9.192 1.00 66.19 168 GLY A O 1
ATOM 1315 N N . GLU A 1 169 ? 12.630 -13.183 -10.297 1.00 59.62 169 GLU A N 1
ATOM 1316 C CA . GLU A 1 169 ? 13.788 -13.764 -9.605 1.00 59.62 169 GLU A CA 1
ATOM 1317 C C . GLU A 1 169 ? 15.070 -13.416 -10.361 1.00 59.62 169 GLU A C 1
ATOM 1319 O O . GLU A 1 169 ? 15.165 -13.572 -11.577 1.00 59.62 169 GLU A O 1
ATOM 1324 N N . GLY A 1 170 ? 16.058 -12.893 -9.648 1.00 53.28 170 GLY A N 1
ATOM 1325 C CA . GLY A 1 170 ? 17.376 -12.583 -10.191 1.00 53.28 170 GLY A CA 1
ATOM 1326 C C . GLY A 1 170 ? 18.139 -11.684 -9.234 1.00 53.28 170 GLY A C 1
ATOM 1327 O O . GLY A 1 170 ? 17.505 -10.889 -8.536 1.00 53.28 170 GLY A O 1
ATOM 1328 N N . GLU A 1 171 ? 19.463 -11.848 -9.204 1.00 51.72 171 GLU A N 1
ATOM 1329 C CA . GLU A 1 171 ? 20.422 -11.065 -8.409 1.00 51.72 171 GLU A CA 1
ATOM 1330 C C . GLU A 1 171 ? 20.201 -9.554 -8.538 1.00 51.72 171 GLU A C 1
ATOM 1332 O O . GLU A 1 171 ? 19.485 -9.115 -9.436 1.00 51.72 171 GLU A O 1
ATOM 1337 N N . ASP A 1 172 ? 20.799 -8.793 -7.616 1.00 54.88 172 ASP A N 1
ATOM 1338 C CA . ASP A 1 172 ? 20.722 -7.339 -7.417 1.00 54.88 172 ASP A CA 1
ATOM 1339 C C . ASP A 1 172 ? 21.007 -6.507 -8.686 1.00 54.88 172 ASP A C 1
ATOM 1341 O O . ASP A 1 172 ? 21.991 -5.778 -8.791 1.00 54.88 172 ASP A O 1
ATOM 1345 N N . VAL A 1 173 ? 20.131 -6.593 -9.685 1.00 56.75 173 VAL A N 1
ATOM 1346 C CA . VAL A 1 173 ? 20.094 -5.654 -10.794 1.00 56.75 173 VAL A CA 1
ATOM 1347 C C . VAL A 1 173 ? 19.576 -4.353 -10.205 1.00 56.75 173 VAL A C 1
ATOM 1349 O O . VAL A 1 173 ? 18.441 -4.312 -9.725 1.00 56.75 173 VAL A O 1
ATOM 1352 N N . GLU A 1 174 ? 20.416 -3.315 -10.241 1.00 61.38 174 GLU A N 1
ATOM 1353 C CA . GLU A 1 174 ? 20.100 -1.992 -9.688 1.00 61.38 174 GLU A CA 1
ATOM 1354 C C . GLU A 1 174 ? 18.733 -1.492 -10.163 1.00 61.38 174 GLU A C 1
ATOM 1356 O O . GLU A 1 174 ? 17.975 -0.969 -9.353 1.00 61.38 174 GLU A O 1
ATOM 1361 N N . ASP A 1 175 ? 18.383 -1.754 -11.430 1.00 69.31 175 ASP A N 1
ATOM 1362 C CA . ASP A 1 175 ? 17.115 -1.353 -12.026 1.00 69.31 175 ASP A CA 1
ATOM 1363 C C . ASP A 1 175 ? 16.487 -2.459 -12.918 1.00 69.31 175 ASP A C 1
ATOM 1365 O O . ASP A 1 175 ? 17.169 -3.087 -13.733 1.00 69.31 175 ASP A O 1
ATOM 1369 N N . ARG A 1 176 ? 15.158 -2.659 -12.864 1.00 78.75 176 ARG A N 1
ATOM 1370 C CA . ARG A 1 176 ? 14.451 -3.655 -13.713 1.00 78.75 176 ARG A CA 1
ATOM 1371 C C . ARG A 1 176 ? 13.970 -3.072 -15.053 1.00 78.75 176 ARG A C 1
ATOM 1373 O O . ARG A 1 176 ? 13.435 -1.959 -15.065 1.00 78.75 176 ARG A O 1
ATOM 1380 N N . PRO A 1 177 ? 14.124 -3.790 -16.187 1.00 78.31 177 PRO A N 1
ATOM 1381 C CA . PRO A 1 177 ? 13.651 -3.320 -17.487 1.00 78.31 177 PRO A CA 1
ATOM 1382 C C . PRO A 1 177 ? 12.125 -3.415 -17.615 1.00 78.31 177 PRO A C 1
ATOM 1384 O O . PRO A 1 177 ? 11.471 -4.243 -16.981 1.00 78.31 177 PRO A O 1
ATOM 1387 N N . VAL A 1 178 ? 11.569 -2.585 -18.495 1.00 81.56 178 VAL A N 1
ATOM 1388 C CA . VAL A 1 178 ? 10.160 -2.653 -18.896 1.00 81.56 178 VAL A CA 1
ATOM 1389 C C . VAL A 1 178 ? 9.940 -3.866 -19.797 1.00 81.56 178 VAL A C 1
ATOM 1391 O O . VAL A 1 178 ? 10.692 -4.067 -20.748 1.00 81.56 178 VAL A O 1
ATOM 1394 N N . LEU A 1 179 ? 8.907 -4.663 -19.510 1.00 82.94 179 LEU A N 1
ATOM 1395 C CA . LEU A 1 179 ? 8.527 -5.80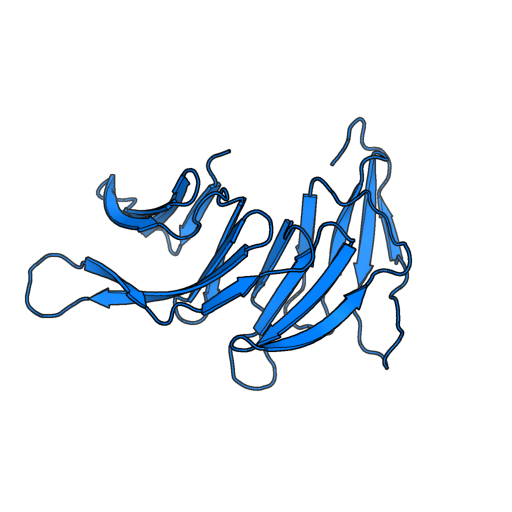4 -20.346 1.00 82.94 179 LEU A CA 1
ATOM 1396 C C . LEU A 1 179 ? 7.659 -5.363 -21.522 1.00 82.94 179 LEU A C 1
ATOM 1398 O O . LEU A 1 179 ? 7.925 -5.713 -22.669 1.00 82.94 179 LEU A O 1
ATOM 1402 N N . HIS A 1 180 ? 6.607 -4.600 -21.227 1.00 81.38 180 HIS A N 1
ATOM 1403 C CA . HIS A 1 180 ? 5.609 -4.206 -22.211 1.00 81.38 180 HIS A CA 1
ATOM 1404 C C . HIS A 1 180 ? 5.142 -2.773 -21.987 1.00 81.38 180 HIS A C 1
ATOM 1406 O O . HIS A 1 180 ? 5.104 -2.274 -20.863 1.00 81.38 180 HIS A O 1
ATOM 1412 N N . ARG A 1 181 ? 4.737 -2.134 -23.084 1.00 82.81 181 ARG A N 1
ATOM 1413 C CA . ARG A 1 181 ? 4.058 -0.841 -23.087 1.00 82.81 181 ARG A CA 1
ATOM 1414 C C . ARG A 1 181 ? 2.703 -1.022 -23.737 1.00 82.81 181 ARG A C 1
ATOM 1416 O O . ARG A 1 181 ? 2.624 -1.377 -24.912 1.00 82.81 181 ARG A O 1
ATOM 1423 N N . LEU A 1 182 ? 1.645 -0.800 -22.972 1.00 79.75 182 LEU A N 1
ATOM 1424 C CA . LEU A 1 182 ? 0.293 -0.786 -23.515 1.00 79.75 182 LEU A CA 1
ATOM 1425 C C . LEU A 1 182 ? 0.005 0.634 -23.984 1.00 79.75 182 LEU A C 1
ATOM 1427 O O . LEU A 1 182 ? 0.069 1.569 -23.191 1.00 79.75 182 LEU A O 1
ATOM 1431 N N . THR A 1 183 ? -0.268 0.788 -25.275 1.00 79.00 183 THR A N 1
ATOM 1432 C CA . THR A 1 183 ? -0.550 2.072 -25.929 1.00 79.00 183 THR A CA 1
ATOM 1433 C C . THR A 1 183 ? -1.941 2.026 -26.562 1.00 79.00 183 THR A C 1
ATOM 1435 O O . THR A 1 183 ? -2.507 0.949 -26.744 1.00 79.00 183 THR A O 1
ATOM 1438 N N . GLY A 1 184 ? -2.510 3.191 -26.882 1.00 73.25 184 GLY A N 1
ATOM 1439 C CA . GLY A 1 184 ? -3.859 3.300 -27.461 1.00 73.25 184 GLY A CA 1
ATOM 1440 C C . GLY A 1 184 ? -4.886 3.966 -26.546 1.00 73.25 184 GLY A C 1
ATOM 1441 O O . GLY A 1 184 ? -6.059 4.046 -26.895 1.00 73.25 184 GLY A O 1
ATOM 1442 N N . HIS A 1 185 ? -4.460 4.473 -25.390 1.00 72.88 185 HIS A N 1
ATOM 1443 C CA . HIS A 1 185 ? -5.322 5.268 -24.527 1.00 72.88 185 HIS A CA 1
ATOM 1444 C C . HIS A 1 185 ? -5.444 6.699 -25.057 1.00 72.88 185 HIS A C 1
ATOM 1446 O O . HIS A 1 185 ? -4.477 7.291 -25.533 1.00 72.88 185 HIS A O 1
ATOM 1452 N N . GLU A 1 186 ? -6.643 7.270 -24.982 1.00 65.88 186 GLU A N 1
ATOM 1453 C CA . GLU A 1 186 ? -6.911 8.616 -25.506 1.00 65.88 186 GLU A CA 1
ATOM 1454 C C . GLU A 1 186 ? -6.554 9.729 -24.502 1.00 65.88 186 GLU A C 1
ATOM 1456 O O . GLU A 1 186 ? -6.420 10.894 -24.879 1.00 65.88 186 GLU A O 1
ATOM 1461 N N . ALA A 1 187 ? -6.326 9.370 -23.233 1.00 60.25 187 ALA A N 1
ATOM 1462 C CA . ALA A 1 187 ? -6.011 10.275 -22.127 1.00 60.25 187 ALA A CA 1
ATOM 1463 C C . ALA A 1 187 ? -4.994 9.651 -21.146 1.00 60.25 187 ALA A C 1
ATOM 1465 O O . ALA A 1 187 ? -4.602 8.494 -21.296 1.00 60.25 187 ALA A O 1
ATOM 1466 N N . SER A 1 188 ? -4.530 10.438 -20.168 1.00 60.00 188 SER A N 1
ATOM 1467 C CA . SER A 1 188 ? -3.634 9.974 -19.099 1.00 60.00 188 SER A CA 1
ATOM 1468 C C . SER A 1 188 ? -4.306 8.927 -18.214 1.00 60.00 188 SER A C 1
ATOM 1470 O O . SER A 1 188 ? -5.505 9.033 -17.948 1.00 60.00 188 SER A O 1
ATOM 1472 N N . ILE A 1 189 ? -3.510 7.981 -17.718 1.00 56.62 189 ILE A N 1
ATOM 1473 C CA . ILE A 1 189 ? -3.935 6.896 -16.824 1.00 56.62 189 ILE A CA 1
ATOM 1474 C C . ILE A 1 189 ? -3.327 7.085 -15.446 1.00 56.62 189 ILE A C 1
ATOM 1476 O O . ILE A 1 189 ? -2.135 7.453 -15.373 1.00 56.62 189 ILE A O 1
#

pLDDT: mean 78.92, std 13.47, range [38.38, 92.69]